Protein AF-A0A4S4FJ66-F1 (afdb_monomer)

Radius of gyration: 21.65 Å; Cα contacts (8 Å, |Δi|>4): 245; chains: 1; bounding box: 70×36×69 Å

pLDDT: mean 85.3, std 12.77, range [49.72, 98.56]

Mean predicted aligned error: 7.05 Å

Organism: NCBI:txid2565933

Structure (mmCIF, N/CA/C/O backbone):
data_AF-A0A4S4FJ66-F1
#
_entry.id   AF-A0A4S4FJ66-F1
#
loop_
_atom_site.group_PDB
_atom_site.id
_atom_site.type_symbol
_atom_site.label_atom_id
_atom_site.label_alt_id
_atom_site.label_comp_id
_atom_site.label_asym_id
_atom_site.label_entity_id
_atom_site.label_seq_id
_atom_site.pdbx_PDB_ins_code
_atom_site.Cartn_x
_atom_site.Cartn_y
_atom_site.Cartn_z
_atom_site.occupancy
_atom_site.B_iso_or_equiv
_atom_site.auth_seq_id
_atom_site.auth_comp_id
_atom_site.auth_asym_id
_atom_site.auth_atom_id
_atom_site.pdbx_PDB_model_num
ATOM 1 N N . MET A 1 1 ? -46.189 -10.814 46.458 1.00 55.84 1 MET A N 1
ATOM 2 C CA . MET A 1 1 ? -45.332 -11.473 45.453 1.00 55.84 1 MET A CA 1
ATOM 3 C C . MET A 1 1 ? -45.672 -10.813 44.131 1.00 55.84 1 MET A C 1
ATOM 5 O O . MET A 1 1 ? -46.645 -11.206 43.504 1.00 55.84 1 MET A O 1
ATOM 9 N N . GLU A 1 2 ? -44.998 -9.709 43.810 1.00 49.72 2 GLU A N 1
ATOM 10 C CA . GLU A 1 2 ? -45.197 -9.035 42.523 1.00 49.72 2 GLU A CA 1
ATOM 11 C C . GLU A 1 2 ? -44.289 -9.684 41.473 1.00 49.72 2 GLU A C 1
ATOM 13 O O . GLU A 1 2 ? -43.126 -9.958 41.779 1.00 49.72 2 GLU A O 1
ATOM 18 N N . PRO A 1 3 ? -44.815 -9.990 40.276 1.00 65.88 3 PRO A N 1
ATOM 19 C CA . PRO A 1 3 ? -44.054 -10.635 39.223 1.00 65.88 3 PRO A CA 1
ATOM 20 C C . PRO A 1 3 ? -43.011 -9.665 38.667 1.00 65.88 3 PRO A C 1
ATOM 22 O O . PRO A 1 3 ? -43.312 -8.517 38.346 1.00 65.88 3 PRO A O 1
ATOM 25 N N . GLU A 1 4 ? -41.782 -10.162 38.561 1.00 58.94 4 GLU A N 1
ATOM 26 C CA . GLU A 1 4 ? -40.637 -9.484 37.971 1.00 58.94 4 GLU A CA 1
ATOM 27 C C . GLU A 1 4 ? -40.985 -8.885 36.604 1.00 58.94 4 GLU A C 1
ATOM 29 O O . GLU A 1 4 ? -41.194 -9.585 35.610 1.00 58.94 4 GLU A O 1
ATOM 34 N N . THR A 1 5 ? -40.989 -7.558 36.540 1.00 64.62 5 THR A N 1
ATOM 35 C CA . THR A 1 5 ? -40.872 -6.786 35.308 1.00 64.62 5 THR A CA 1
ATOM 36 C C . THR A 1 5 ? -39.494 -7.082 34.715 1.00 64.62 5 THR A C 1
ATOM 38 O O . THR A 1 5 ? -38.510 -6.396 34.992 1.00 64.62 5 THR A O 1
ATOM 41 N N . ILE A 1 6 ? -39.399 -8.150 33.918 1.00 64.38 6 ILE A N 1
ATOM 42 C CA . ILE A 1 6 ? -38.227 -8.448 33.094 1.00 64.38 6 ILE A CA 1
ATOM 43 C C . ILE A 1 6 ? -38.071 -7.273 32.130 1.00 64.38 6 ILE A C 1
ATOM 45 O O . ILE A 1 6 ? -38.765 -7.162 31.120 1.00 64.38 6 ILE A O 1
ATOM 49 N N . LEU A 1 7 ? -37.181 -6.356 32.504 1.00 60.19 7 LEU A N 1
ATOM 50 C CA . LEU A 1 7 ? -36.734 -5.221 31.715 1.00 60.19 7 LEU A CA 1
ATOM 51 C C . LEU A 1 7 ? -36.347 -5.715 30.317 1.00 60.19 7 LEU A C 1
ATOM 53 O O . LEU A 1 7 ? -35.267 -6.278 30.121 1.00 60.19 7 LEU A O 1
ATOM 57 N N . GLN A 1 8 ? -37.225 -5.480 29.341 1.00 62.69 8 GLN A N 1
ATOM 58 C CA . GLN A 1 8 ? -36.896 -5.547 27.923 1.00 62.69 8 GLN A CA 1
ATOM 59 C C . GLN A 1 8 ? -35.792 -4.517 27.661 1.00 62.69 8 GLN A C 1
ATOM 61 O O . GLN A 1 8 ? -36.058 -3.346 27.395 1.00 62.69 8 GLN A O 1
ATOM 66 N N . ARG A 1 9 ? -34.525 -4.929 27.785 1.00 61.78 9 ARG A N 1
ATOM 67 C CA . ARG A 1 9 ? -33.404 -4.126 27.295 1.00 61.78 9 ARG A CA 1
ATOM 68 C C . ARG A 1 9 ? -33.594 -3.966 25.784 1.00 61.78 9 ARG A C 1
ATOM 70 O O . ARG A 1 9 ? -33.646 -4.984 25.093 1.00 61.78 9 ARG A O 1
ATOM 77 N N . PRO A 1 10 ? -33.686 -2.735 25.256 1.00 59.00 10 PRO A N 1
ATOM 78 C CA . PRO A 1 10 ? -33.841 -2.528 23.825 1.00 59.00 10 PRO A CA 1
ATOM 79 C C . PRO A 1 10 ? -32.616 -3.102 23.107 1.00 59.00 10 PRO A C 1
ATOM 81 O O . PRO A 1 10 ? -31.485 -2.694 23.367 1.00 59.00 10 PRO A O 1
ATOM 84 N N . ALA A 1 11 ? -32.838 -4.083 22.232 1.00 63.34 11 ALA A N 1
ATOM 85 C CA . ALA A 1 11 ? -31.794 -4.747 21.446 1.00 63.34 11 ALA A CA 1
ATOM 86 C C . ALA A 1 11 ? -31.351 -3.932 20.210 1.00 63.34 11 ALA A C 1
ATOM 88 O O . ALA A 1 11 ? -30.389 -4.301 19.536 1.00 63.34 11 ALA A O 1
ATOM 89 N N . GLU A 1 12 ? -32.026 -2.819 19.910 1.00 63.09 12 GLU A N 1
ATOM 90 C CA . GLU A 1 12 ? -31.772 -1.979 18.731 1.00 63.09 12 GLU A CA 1
ATOM 91 C C . GLU A 1 12 ? -30.384 -1.308 18.661 1.00 63.09 12 GLU A C 1
ATOM 93 O O . GLU A 1 12 ? -29.760 -1.397 17.602 1.00 63.09 12 GLU A O 1
ATOM 98 N N . PRO A 1 13 ? -29.800 -0.736 19.738 1.00 69.19 13 PRO A N 1
ATOM 99 C CA . PRO A 1 13 ? -28.559 0.035 19.611 1.00 69.19 13 PRO A CA 1
ATOM 100 C C . PRO A 1 13 ? -27.333 -0.807 19.217 1.00 69.19 13 PRO A C 1
ATOM 102 O O . PRO A 1 13 ? -26.328 -0.269 18.753 1.00 69.19 13 PRO A O 1
ATOM 105 N N . ILE A 1 14 ? -27.395 -2.134 19.375 1.00 67.50 14 ILE A N 1
ATOM 106 C CA . ILE A 1 14 ? -26.292 -3.043 19.032 1.00 67.50 14 ILE A CA 1
ATOM 107 C C . ILE A 1 14 ? -26.228 -3.298 17.517 1.00 67.50 14 ILE A C 1
ATOM 109 O O . ILE A 1 14 ? -25.134 -3.395 16.957 1.00 67.50 14 ILE A O 1
ATOM 113 N N . ARG A 1 15 ? -27.378 -3.379 16.834 1.00 69.88 15 ARG A N 1
ATOM 114 C CA . ARG A 1 15 ? -27.439 -3.682 15.392 1.00 69.88 15 ARG A CA 1
ATOM 115 C C . ARG A 1 15 ? -26.929 -2.520 14.541 1.00 69.88 15 ARG A C 1
ATOM 117 O O . ARG A 1 15 ? -26.150 -2.746 13.615 1.00 69.88 15 ARG A O 1
ATOM 124 N N . ASP A 1 16 ? -27.269 -1.292 14.916 1.00 70.88 16 ASP A N 1
ATOM 125 C CA . ASP A 1 16 ? -26.834 -0.095 14.190 1.00 70.88 16 ASP A CA 1
ATOM 126 C C . ASP A 1 16 ? -25.325 0.139 14.326 1.00 70.88 16 ASP A C 1
ATOM 128 O O . ASP A 1 16 ? -24.635 0.448 13.350 1.00 70.88 16 ASP A O 1
ATOM 132 N N . ALA A 1 17 ? -24.775 -0.108 15.519 1.00 67.75 17 ALA A N 1
ATOM 133 C CA . ALA A 1 17 ? -23.339 -0.017 15.771 1.00 67.75 17 ALA A CA 1
ATOM 134 C C . ALA A 1 17 ? -22.528 -1.048 14.959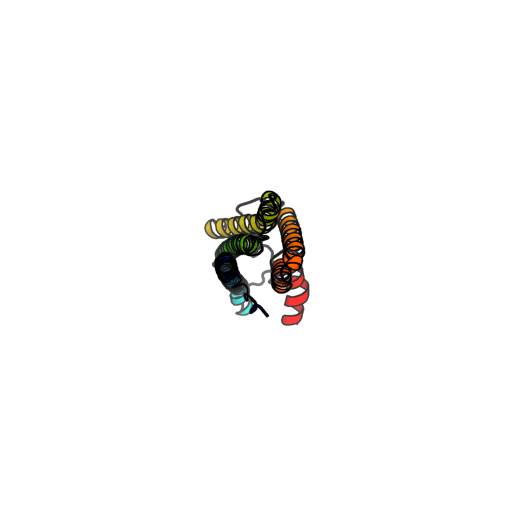 1.00 67.75 17 ALA A C 1
ATOM 136 O O . ALA A 1 17 ? -21.432 -0.740 14.482 1.00 67.75 17 ALA A O 1
ATOM 137 N N . LEU A 1 18 ? -23.068 -2.257 14.768 1.00 72.69 18 LEU A N 1
ATOM 138 C CA . LEU A 1 18 ? -22.468 -3.294 13.921 1.00 72.69 18 LEU A CA 1
ATOM 139 C C . LEU A 1 18 ? -22.506 -2.908 12.436 1.00 72.69 18 LEU A C 1
ATOM 141 O O . LEU A 1 18 ? -21.485 -3.009 11.751 1.00 72.69 18 LEU A O 1
ATOM 145 N N . GLY A 1 19 ? -23.643 -2.408 11.946 1.00 74.56 19 GLY A N 1
ATOM 146 C CA . GLY A 1 19 ? -23.803 -1.991 10.549 1.00 74.56 19 GLY A CA 1
ATOM 147 C C . GLY A 1 19 ? -22.854 -0.859 10.139 1.00 74.56 19 GLY A C 1
ATOM 148 O O . GLY A 1 19 ? -22.278 -0.897 9.048 1.00 74.56 19 GLY A O 1
ATOM 149 N N . LEU A 1 20 ? -22.626 0.109 11.033 1.00 80.25 20 LEU A N 1
ATOM 150 C CA . LEU A 1 20 ? -21.727 1.246 10.798 1.00 80.25 20 LEU A CA 1
ATOM 151 C C . LEU A 1 20 ? -20.255 0.837 10.639 1.00 80.25 20 LEU A C 1
ATOM 153 O O . LEU A 1 20 ? -19.523 1.482 9.892 1.00 80.25 20 LEU A O 1
ATOM 157 N N . ARG A 1 21 ? -19.817 -0.239 11.304 1.00 83.94 21 ARG A N 1
ATOM 158 C CA . ARG A 1 21 ? -18.434 -0.744 11.216 1.00 83.94 21 ARG A CA 1
ATOM 159 C C . ARG A 1 21 ? -18.230 -1.752 10.095 1.00 83.94 21 ARG A C 1
ATOM 161 O O . ARG A 1 21 ? -17.141 -1.823 9.533 1.00 83.94 21 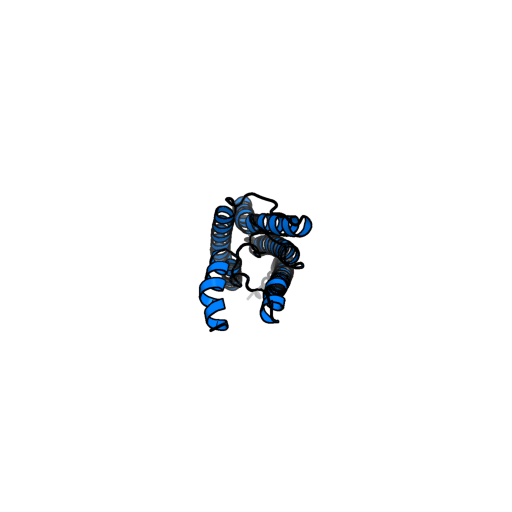ARG A O 1
ATOM 168 N N . LEU A 1 22 ? -19.268 -2.510 9.750 1.00 89.12 22 LEU A N 1
ATOM 169 C CA . LEU A 1 22 ? -19.174 -3.561 8.742 1.00 89.12 22 LEU A CA 1
ATOM 170 C C . LEU A 1 22 ? -18.874 -3.001 7.346 1.00 89.12 22 LEU A C 1
ATOM 172 O O . LEU A 1 22 ? -18.041 -3.544 6.632 1.00 89.12 22 LEU A O 1
ATOM 176 N N . ARG A 1 23 ? -19.506 -1.888 6.963 1.00 92.31 23 ARG A N 1
ATOM 177 C CA . ARG A 1 23 ? -19.295 -1.266 5.644 1.00 92.31 23 ARG A CA 1
ATOM 178 C C . ARG A 1 23 ? -17.839 -0.839 5.395 1.00 92.31 23 ARG A C 1
ATOM 180 O O . ARG A 1 23 ? -17.275 -1.298 4.404 1.00 92.31 23 ARG A O 1
ATOM 187 N N . PRO A 1 24 ? -17.200 -0.018 6.254 1.00 92.25 24 PRO A N 1
ATOM 188 C CA . PRO A 1 24 ? -15.801 0.358 6.056 1.00 92.25 24 PRO A CA 1
ATOM 189 C C . PRO A 1 24 ? -14.852 -0.838 6.191 1.00 92.25 24 PRO A C 1
ATOM 191 O O . PRO A 1 24 ? -13.839 -0.871 5.504 1.00 92.25 24 PRO A O 1
ATOM 194 N N . ALA A 1 25 ? -15.191 -1.842 7.009 1.00 92.25 25 ALA A N 1
ATOM 195 C CA . ALA A 1 25 ? -14.432 -3.088 7.100 1.00 92.25 25 ALA A CA 1
ATOM 196 C C . ALA A 1 25 ? -14.439 -3.884 5.785 1.00 92.25 25 ALA A C 1
ATOM 198 O O . ALA A 1 25 ? -13.383 -4.299 5.316 1.00 92.25 25 ALA A O 1
ATOM 199 N N . LEU A 1 26 ? -15.612 -4.077 5.175 1.00 95.12 26 LEU A N 1
ATOM 200 C CA . LEU A 1 26 ? -15.740 -4.770 3.890 1.00 95.12 26 LEU A CA 1
ATOM 201 C C . LEU A 1 26 ? -15.068 -3.987 2.762 1.00 95.12 26 LEU A C 1
ATOM 203 O O . LEU A 1 26 ? -14.383 -4.580 1.932 1.00 95.12 26 LEU A O 1
ATOM 207 N N . LEU A 1 27 ? -15.216 -2.658 2.761 1.00 96.38 27 LEU A N 1
ATOM 208 C CA . LEU A 1 27 ? -14.516 -1.791 1.818 1.00 96.38 27 LEU A CA 1
ATOM 209 C C . LEU A 1 27 ? -12.996 -1.922 1.976 1.00 96.38 27 LEU A C 1
ATOM 211 O O . LEU A 1 27 ? -12.303 -2.125 0.986 1.00 96.38 27 LEU A O 1
ATOM 215 N N . ALA A 1 28 ? -12.485 -1.869 3.210 1.00 95.31 28 ALA A N 1
ATOM 216 C CA . ALA A 1 28 ? -11.068 -2.064 3.489 1.00 95.31 28 ALA A CA 1
ATOM 217 C C . ALA A 1 28 ? -10.587 -3.427 2.984 1.00 95.31 28 ALA A C 1
ATOM 219 O O . ALA A 1 28 ? -9.603 -3.486 2.259 1.00 95.31 28 ALA A O 1
ATOM 220 N N . ALA A 1 29 ? -11.306 -4.507 3.297 1.00 95.50 29 ALA A N 1
ATOM 221 C CA . ALA A 1 29 ? -10.962 -5.847 2.834 1.00 95.50 29 ALA A CA 1
ATOM 222 C C . ALA A 1 29 ? -10.906 -5.931 1.300 1.00 95.50 29 ALA A C 1
ATOM 224 O O . ALA A 1 29 ? -9.919 -6.417 0.755 1.00 95.50 29 ALA A O 1
ATOM 225 N N . GLY A 1 30 ? -11.915 -5.404 0.599 1.00 97.69 30 GLY A N 1
ATOM 226 C CA . GLY A 1 30 ? -11.944 -5.386 -0.865 1.00 97.69 30 GLY A CA 1
ATOM 227 C C . GLY A 1 30 ? -10.791 -4.587 -1.476 1.00 97.69 30 GLY A C 1
ATOM 228 O O . GLY A 1 30 ? -10.139 -5.063 -2.403 1.00 97.69 30 GLY A O 1
ATOM 229 N N . LEU A 1 31 ? -10.492 -3.407 -0.925 1.00 98.06 31 LEU A N 1
ATOM 230 C CA . LEU A 1 31 ? -9.377 -2.562 -1.365 1.00 98.06 31 LEU A CA 1
ATOM 231 C C . LEU A 1 31 ? -8.017 -3.227 -1.122 1.00 98.06 31 LEU A C 1
ATOM 233 O O . LEU A 1 31 ? -7.158 -3.197 -2.001 1.00 98.06 31 LEU A O 1
ATOM 237 N N . LEU A 1 32 ? -7.827 -3.857 0.040 1.00 96.94 32 LEU A N 1
ATOM 238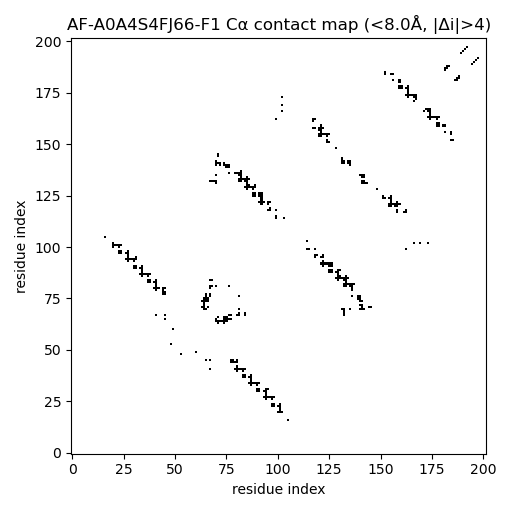 C CA . LEU A 1 32 ? -6.591 -4.558 0.388 1.00 96.94 32 LEU A CA 1
ATOM 239 C C . LEU A 1 32 ? -6.376 -5.795 -0.491 1.00 96.94 32 LEU A C 1
ATOM 241 O O . LEU A 1 32 ? -5.276 -5.984 -0.999 1.00 96.94 32 LEU A O 1
ATOM 245 N N . ILE A 1 33 ? -7.423 -6.588 -0.742 1.00 97.19 33 ILE A N 1
ATOM 246 C CA . ILE A 1 33 ? -7.358 -7.730 -1.667 1.00 97.19 33 ILE A CA 1
ATOM 247 C C . ILE A 1 33 ? -7.038 -7.250 -3.085 1.00 97.19 33 ILE A C 1
ATOM 249 O O . ILE A 1 33 ? -6.134 -7.787 -3.722 1.00 97.19 33 ILE A O 1
ATOM 253 N N . GLY A 1 34 ? -7.738 -6.219 -3.570 1.00 98.12 34 GLY A N 1
ATOM 254 C CA . GLY A 1 34 ? -7.480 -5.632 -4.886 1.00 98.12 34 GLY A CA 1
ATOM 255 C C . GLY A 1 34 ? -6.041 -5.130 -5.016 1.00 98.12 34 GLY A C 1
ATOM 256 O O . GLY A 1 34 ? -5.370 -5.431 -5.999 1.00 98.12 34 GLY A O 1
ATOM 257 N N . SER A 1 35 ? -5.535 -4.451 -3.984 1.00 98.00 35 SER A N 1
ATOM 258 C CA . SER A 1 35 ? -4.129 -4.062 -3.881 1.00 98.00 35 SER A CA 1
ATOM 259 C C . SER A 1 35 ? -3.195 -5.268 -3.992 1.00 98.00 35 SER A C 1
ATOM 261 O O . SER A 1 35 ? -2.291 -5.257 -4.822 1.00 98.00 35 SER A O 1
ATOM 263 N N . SER A 1 36 ? -3.405 -6.317 -3.190 1.00 96.19 36 SER A N 1
ATOM 264 C CA . SER A 1 36 ? -2.557 -7.515 -3.204 1.00 96.19 36 SER A CA 1
ATOM 265 C C . SER A 1 36 ? -2.517 -8.183 -4.578 1.00 96.19 36 SER A C 1
ATOM 267 O O . SER 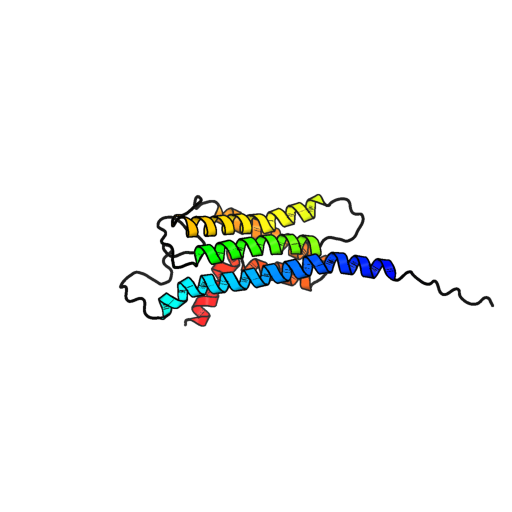A 1 36 ? -1.439 -8.542 -5.042 1.00 96.19 36 SER A O 1
ATOM 269 N N . VAL A 1 37 ? -3.661 -8.300 -5.258 1.00 97.88 37 VAL A N 1
ATOM 270 C CA . VAL A 1 37 ? -3.725 -8.853 -6.619 1.00 97.88 37 VAL A CA 1
ATOM 271 C C . VAL A 1 37 ? -2.888 -8.016 -7.588 1.00 97.88 37 VAL A C 1
ATOM 273 O O . VAL A 1 37 ? -2.069 -8.571 -8.314 1.00 97.88 37 VAL A O 1
ATOM 276 N N . LEU A 1 38 ? -3.034 -6.688 -7.576 1.00 98.12 38 LEU A N 1
ATOM 277 C CA . LEU A 1 38 ? -2.270 -5.808 -8.467 1.00 98.12 38 LEU A CA 1
ATOM 278 C C . LEU A 1 38 ? -0.762 -5.849 -8.192 1.00 98.12 38 LEU A C 1
ATOM 280 O O . LEU A 1 38 ? 0.023 -5.826 -9.134 1.00 98.12 38 LEU A O 1
ATOM 284 N N . GLN A 1 39 ? -0.351 -5.955 -6.927 1.00 96.00 39 GLN A N 1
ATOM 285 C CA . GLN A 1 39 ? 1.064 -6.083 -6.562 1.00 96.00 39 GLN A CA 1
ATOM 286 C C . GLN A 1 39 ? 1.658 -7.423 -7.019 1.00 96.00 39 GLN A C 1
ATOM 288 O O . GLN A 1 39 ? 2.787 -7.458 -7.506 1.00 96.00 39 GLN A O 1
ATOM 293 N N . ILE A 1 40 ? 0.891 -8.517 -6.938 1.00 94.19 40 ILE A N 1
ATOM 294 C CA . ILE A 1 40 ? 1.295 -9.815 -7.497 1.00 94.19 40 ILE A CA 1
ATOM 295 C C . ILE A 1 40 ? 1.443 -9.714 -9.018 1.00 94.19 40 ILE A C 1
ATOM 297 O O . ILE A 1 40 ? 2.448 -10.168 -9.556 1.00 94.19 40 ILE A O 1
ATOM 301 N N . LEU A 1 41 ? 0.488 -9.089 -9.714 1.00 96.38 41 LEU A N 1
ATOM 302 C CA . LEU A 1 41 ? 0.570 -8.896 -11.164 1.00 96.38 41 LEU A CA 1
ATOM 303 C C . LEU A 1 41 ? 1.775 -8.029 -11.560 1.00 96.38 41 LEU A C 1
ATOM 305 O O . LEU A 1 41 ? 2.491 -8.390 -12.487 1.00 96.38 41 LEU A O 1
ATOM 309 N N . ALA A 1 42 ? 2.056 -6.948 -10.826 1.00 94.69 42 ALA A N 1
ATOM 310 C CA . ALA A 1 42 ? 3.252 -6.128 -11.035 1.00 94.69 42 ALA A CA 1
ATOM 311 C C . ALA A 1 42 ? 4.549 -6.943 -10.876 1.00 94.69 42 ALA A C 1
ATOM 313 O O . ALA A 1 42 ? 5.476 -6.815 -11.674 1.00 94.69 42 ALA A O 1
ATOM 314 N N . SER A 1 43 ? 4.591 -7.829 -9.877 1.00 91.56 43 SER A N 1
ATOM 315 C CA . SER A 1 43 ? 5.708 -8.749 -9.657 1.00 91.56 43 SER A CA 1
ATOM 316 C C . SER A 1 43 ? 5.861 -9.754 -10.802 1.00 91.56 43 SER A C 1
ATOM 318 O O . SER A 1 43 ? 6.968 -9.965 -11.295 1.00 91.56 43 SER A O 1
ATOM 320 N N . LEU A 1 44 ? 4.755 -10.325 -11.290 1.00 91.31 44 LEU A N 1
ATOM 321 C CA . LEU A 1 44 ? 4.758 -11.244 -12.431 1.00 91.31 44 LEU A CA 1
ATOM 322 C C . LEU A 1 44 ? 5.196 -10.564 -13.735 1.00 91.31 44 LEU A C 1
ATOM 324 O O . LEU A 1 44 ? 5.901 -11.188 -14.521 1.00 91.31 44 LEU A O 1
ATOM 328 N N . GLU A 1 45 ? 4.844 -9.297 -13.956 1.00 91.25 45 GLU A N 1
ATOM 329 C CA . GLU A 1 45 ? 5.315 -8.518 -15.112 1.00 91.25 45 GLU A CA 1
ATOM 330 C C . GLU A 1 45 ? 6.839 -8.336 -15.102 1.00 91.25 45 GLU A C 1
ATOM 332 O O . GLU A 1 45 ? 7.465 -8.385 -16.159 1.00 91.25 45 GLU A O 1
ATOM 337 N N . ARG A 1 46 ? 7.458 -8.178 -13.922 1.00 86.94 46 ARG A N 1
ATOM 338 C CA . ARG A 1 46 ? 8.924 -8.131 -13.801 1.00 86.94 46 ARG A CA 1
ATOM 339 C C . ARG A 1 46 ? 9.550 -9.513 -13.982 1.00 86.94 46 ARG A C 1
ATOM 341 O O . ARG A 1 46 ? 10.498 -9.672 -14.749 1.00 86.94 46 ARG A O 1
ATOM 348 N N . TRP A 1 47 ? 9.062 -10.505 -13.244 1.00 83.75 47 TRP A N 1
ATOM 349 C CA . TRP A 1 47 ? 9.767 -11.778 -13.084 1.00 83.75 47 TRP A CA 1
ATOM 350 C C . TRP A 1 47 ? 9.380 -12.846 -14.106 1.00 83.75 47 TRP A C 1
ATOM 352 O O . TRP A 1 47 ? 10.196 -13.707 -14.425 1.00 83.75 47 TRP A O 1
ATOM 362 N N . GLY A 1 48 ? 8.172 -12.787 -14.664 1.00 83.88 48 GLY A N 1
ATOM 363 C CA . GLY A 1 48 ? 7.696 -13.728 -15.678 1.00 83.88 48 GLY A CA 1
ATOM 364 C C . GLY A 1 48 ? 8.561 -13.721 -16.944 1.00 83.88 48 GLY A C 1
ATOM 365 O O . GLY A 1 48 ? 9.050 -14.782 -17.339 1.00 83.88 48 GLY A O 1
ATOM 366 N N . PRO A 1 49 ? 8.817 -12.556 -17.570 1.00 79.94 49 PRO A N 1
ATOM 367 C CA . PRO A 1 49 ? 9.727 -12.462 -18.711 1.00 79.94 49 PRO A CA 1
ATOM 368 C C . PRO A 1 49 ? 11.165 -12.871 -18.367 1.00 79.94 49 PRO A C 1
ATOM 370 O O . PRO A 1 49 ? 11.813 -13.539 -19.170 1.00 79.94 49 PRO A O 1
ATOM 373 N N . ALA A 1 50 ? 11.645 -12.532 -17.164 1.00 72.81 50 ALA A N 1
ATOM 374 C CA . ALA A 1 50 ? 12.982 -12.909 -16.704 1.00 72.81 50 ALA A CA 1
ATOM 375 C C . ALA A 1 50 ? 13.164 -14.432 -16.610 1.00 72.81 50 ALA A C 1
ATOM 377 O O . ALA A 1 50 ? 14.191 -14.954 -17.043 1.00 72.81 50 ALA A O 1
ATOM 378 N N . ALA A 1 51 ? 12.152 -15.154 -16.122 1.00 71.31 51 ALA A N 1
ATOM 379 C CA . ALA A 1 51 ? 12.182 -16.612 -16.012 1.00 71.31 51 ALA A CA 1
ATOM 380 C C . ALA A 1 51 ? 12.159 -17.332 -17.375 1.00 71.31 51 ALA A C 1
ATOM 382 O O . ALA A 1 51 ? 12.741 -18.405 -17.513 1.00 71.31 51 ALA A O 1
ATOM 383 N N . ASN A 1 52 ? 11.526 -16.745 -18.396 1.00 67.69 52 ASN A N 1
ATOM 384 C CA . ASN A 1 52 ? 11.320 -17.374 -19.709 1.00 67.69 52 ASN A CA 1
ATOM 385 C C . ASN A 1 52 ? 12.473 -17.161 -20.709 1.00 67.69 52 ASN A C 1
ATOM 387 O O . ASN A 1 52 ? 12.291 -17.324 -21.915 1.00 67.69 52 ASN A O 1
ATOM 391 N N . GLY A 1 53 ? 13.672 -16.842 -20.216 1.00 58.62 53 GLY A N 1
ATOM 392 C CA . GLY A 1 53 ? 14.882 -16.820 -21.034 1.00 58.62 53 GLY A CA 1
ATOM 393 C C . GLY A 1 53 ? 15.204 -15.452 -21.614 1.00 58.62 53 GLY A C 1
ATOM 394 O O . GLY A 1 53 ? 15.448 -15.335 -22.812 1.00 58.62 53 GLY A O 1
ATOM 395 N N . TRP A 1 54 ? 15.258 -14.418 -20.771 1.00 58.53 54 TRP A N 1
ATOM 396 C CA . TRP A 1 54 ? 15.869 -13.144 -21.149 1.00 58.53 54 TRP A CA 1
ATOM 397 C C . TRP A 1 54 ? 17.316 -13.407 -21.613 1.00 58.53 54 TRP A C 1
ATOM 399 O O . TRP A 1 54 ? 18.211 -13.662 -20.815 1.00 58.53 54 TRP A O 1
ATOM 409 N N . THR A 1 55 ? 17.548 -13.409 -22.928 1.00 58.91 55 THR A N 1
ATOM 410 C CA . THR A 1 55 ? 18.808 -13.849 -23.560 1.00 58.91 55 THR A CA 1
ATOM 411 C C . THR A 1 55 ? 19.913 -12.792 -23.537 1.00 58.91 55 THR A C 1
ATOM 413 O O . THR A 1 55 ? 20.799 -12.803 -24.393 1.00 58.91 55 THR A O 1
ATOM 416 N N . ARG A 1 56 ? 19.862 -11.822 -22.624 1.00 50.12 56 ARG A N 1
ATOM 417 C CA . ARG A 1 56 ? 20.870 -10.764 -22.570 1.00 50.12 56 ARG A CA 1
ATOM 418 C C . ARG A 1 56 ? 21.947 -11.149 -21.577 1.00 50.12 56 ARG A C 1
ATOM 420 O O . ARG A 1 56 ? 21.673 -11.458 -20.428 1.00 50.12 56 ARG A O 1
ATOM 427 N N . SER A 1 57 ? 23.184 -11.051 -22.030 1.00 52.62 57 SER A N 1
ATOM 428 C CA . SER A 1 57 ? 24.418 -10.975 -21.249 1.00 52.62 57 SER A CA 1
ATOM 429 C C . SER A 1 57 ? 24.457 -9.803 -20.241 1.00 52.62 57 SER A C 1
ATOM 431 O O . SER A 1 57 ? 25.540 -9.365 -19.866 1.00 52.62 57 SER A O 1
ATOM 433 N N . ASP A 1 58 ? 23.301 -9.283 -19.819 1.00 52.56 58 ASP A N 1
ATOM 434 C CA . ASP A 1 58 ? 23.140 -8.100 -18.986 1.00 52.56 58 ASP A CA 1
ATOM 435 C C . ASP A 1 58 ? 22.758 -8.512 -17.557 1.00 52.56 58 ASP A C 1
ATOM 437 O O . ASP A 1 58 ? 21.691 -9.062 -17.296 1.00 52.56 58 ASP A O 1
ATOM 441 N N . PHE A 1 59 ? 23.726 -8.280 -16.673 1.00 51.06 59 PHE A N 1
ATOM 442 C CA . PHE A 1 59 ? 23.670 -7.973 -15.243 1.00 51.06 59 PHE A CA 1
ATOM 443 C C . PHE A 1 59 ? 22.368 -8.313 -14.498 1.00 51.06 59 PHE A C 1
ATOM 445 O O . PHE A 1 59 ? 21.372 -7.618 -14.630 1.00 51.06 59 PHE A O 1
ATOM 452 N N . LEU A 1 60 ? 22.461 -9.369 -13.675 1.00 59.25 60 LEU A N 1
ATOM 453 C CA . LEU A 1 60 ? 21.675 -9.702 -12.478 1.00 59.25 60 LEU A CA 1
ATOM 454 C C . LEU A 1 60 ? 20.217 -9.207 -12.476 1.00 59.25 60 LEU A C 1
ATOM 456 O O . LEU A 1 60 ? 19.947 -8.025 -12.340 1.00 59.25 60 LEU A O 1
ATOM 460 N N . ILE A 1 61 ? 19.284 -10.159 -12.469 1.00 56.09 61 ILE A N 1
ATOM 461 C CA . ILE A 1 61 ? 17.848 -10.083 -12.108 1.00 56.09 61 ILE A CA 1
ATOM 462 C C . ILE A 1 61 ? 17.470 -8.970 -11.089 1.00 56.09 61 ILE A C 1
ATOM 464 O O . ILE A 1 61 ? 16.363 -8.425 -11.130 1.00 56.09 61 ILE A O 1
ATOM 468 N N . GLU A 1 62 ? 18.395 -8.591 -10.208 1.00 67.12 62 GLU A N 1
ATOM 469 C CA . GLU A 1 62 ? 18.283 -7.543 -9.190 1.00 67.12 62 GLU A CA 1
ATOM 470 C C . GLU A 1 62 ? 18.719 -6.125 -9.623 1.00 67.12 62 GLU A C 1
ATOM 472 O O . GLU A 1 62 ? 18.804 -5.241 -8.774 1.00 67.12 62 GLU A O 1
ATOM 477 N N . ASP A 1 63 ? 18.978 -5.853 -10.908 1.00 81.75 63 ASP A N 1
ATOM 478 C CA . ASP A 1 63 ? 19.357 -4.503 -11.344 1.00 81.75 63 ASP A CA 1
ATOM 479 C C . ASP A 1 63 ? 18.246 -3.492 -10.998 1.00 81.75 63 ASP A C 1
ATOM 481 O O . ASP A 1 63 ? 17.073 -3.636 -11.374 1.00 81.75 63 ASP A O 1
ATOM 485 N N . HIS A 1 64 ? 18.639 -2.453 -10.258 1.00 85.31 64 HIS A N 1
ATOM 486 C CA . HIS A 1 64 ? 17.793 -1.333 -9.858 1.00 85.31 64 HIS A CA 1
ATOM 487 C C . HIS A 1 64 ? 17.181 -0.588 -11.051 1.00 85.31 64 HIS A C 1
ATOM 489 O O . HIS A 1 64 ? 16.102 -0.013 -10.917 1.00 85.31 64 HIS A O 1
ATOM 495 N N . ARG A 1 65 ? 17.807 -0.651 -12.237 1.00 88.62 65 ARG A N 1
ATOM 496 C CA . ARG A 1 65 ? 17.279 -0.042 -13.470 1.00 88.62 65 ARG A CA 1
ATOM 497 C C . ARG A 1 65 ? 15.870 -0.512 -13.798 1.00 88.62 65 ARG A C 1
ATOM 499 O O . ARG A 1 65 ? 15.108 0.224 -14.405 1.00 88.62 65 ARG A O 1
ATOM 506 N N . PHE A 1 66 ? 15.524 -1.718 -13.371 1.00 88.00 66 PHE A N 1
ATOM 507 C CA . PHE A 1 66 ? 14.253 -2.372 -13.642 1.00 88.00 66 PHE A CA 1
ATOM 508 C C . PHE A 1 66 ? 13.287 -2.335 -12.446 1.00 88.00 66 PHE A C 1
ATOM 510 O O . PHE A 1 66 ? 12.266 -3.030 -12.436 1.00 88.00 66 PHE A O 1
ATOM 517 N N . ASP A 1 67 ? 13.609 -1.573 -11.395 1.00 88.12 67 ASP A N 1
ATOM 518 C CA . ASP A 1 67 ? 12.804 -1.487 -10.178 1.00 88.12 67 ASP A CA 1
ATOM 519 C C . ASP A 1 67 ? 11.475 -0.762 -10.399 1.00 88.12 67 ASP A C 1
ATOM 521 O O . ASP A 1 67 ? 11.413 0.450 -10.578 1.00 88.12 67 ASP A O 1
ATOM 525 N N . TYR A 1 68 ? 10.382 -1.525 -10.389 1.00 90.25 68 TYR A N 1
ATOM 526 C CA . TYR A 1 68 ? 9.032 -0.976 -10.452 1.00 90.25 68 TYR A CA 1
ATOM 527 C C . TYR A 1 68 ? 8.530 -0.519 -9.075 1.00 90.25 68 TYR A C 1
ATOM 529 O O . TYR A 1 68 ? 7.588 0.268 -9.031 1.00 90.25 68 TYR A O 1
ATOM 537 N N . PHE A 1 69 ? 9.145 -0.985 -7.977 1.00 88.31 69 PHE A N 1
ATOM 538 C CA . PHE A 1 69 ? 8.846 -0.565 -6.606 1.00 88.31 69 PHE A CA 1
ATOM 539 C C . PHE A 1 69 ? 9.373 0.831 -6.319 1.00 88.31 69 PHE A C 1
ATOM 541 O O . PHE A 1 69 ? 8.672 1.652 -5.720 1.00 88.31 69 PHE A O 1
ATOM 548 N N . PHE A 1 70 ? 10.575 1.120 -6.813 1.00 87.25 70 PHE A N 1
ATOM 549 C CA . PHE A 1 70 ? 11.199 2.420 -6.662 1.00 87.25 70 PHE A CA 1
ATOM 550 C C . PHE A 1 70 ? 11.871 2.913 -7.953 1.00 87.25 70 PHE A C 1
ATOM 552 O O . PHE A 1 70 ? 13.091 2.835 -8.087 1.00 87.25 70 PHE A O 1
ATOM 559 N N . PRO A 1 71 ? 11.094 3.469 -8.905 1.00 90.25 71 PRO A N 1
ATOM 560 C CA . PRO A 1 71 ? 11.660 4.084 -10.100 1.00 90.25 71 PRO A CA 1
ATOM 561 C C . PRO A 1 71 ? 12.610 5.233 -9.731 1.00 90.25 71 PRO A C 1
ATOM 563 O O . PRO A 1 71 ? 12.151 6.258 -9.219 1.00 90.25 71 PRO A O 1
ATOM 566 N N . ALA A 1 72 ? 13.906 5.056 -10.003 1.00 90.31 72 ALA A N 1
ATOM 567 C CA . ALA A 1 72 ? 14.994 5.985 -9.683 1.00 90.31 72 ALA A CA 1
ATOM 568 C C . ALA A 1 72 ? 16.032 6.000 -10.814 1.00 90.31 72 ALA A C 1
ATOM 570 O O . ALA A 1 72 ? 16.315 4.968 -11.413 1.00 90.31 72 ALA A O 1
ATOM 571 N N . TYR A 1 73 ? 16.586 7.166 -11.152 1.00 88.94 73 TYR A N 1
ATOM 572 C CA . TYR A 1 73 ? 17.456 7.277 -12.327 1.00 88.94 73 TYR A CA 1
ATOM 573 C C . TYR A 1 73 ? 18.814 6.575 -12.106 1.00 88.94 73 TYR A C 1
ATOM 575 O O . TYR A 1 73 ? 19.449 6.833 -11.083 1.00 88.94 73 TYR A O 1
ATOM 583 N N . PRO A 1 74 ? 19.332 5.799 -13.082 1.00 90.38 74 PRO A N 1
ATOM 584 C CA . PRO A 1 74 ? 18.717 5.438 -14.365 1.00 90.38 74 PRO A CA 1
ATOM 585 C C . PRO A 1 74 ? 17.629 4.360 -14.210 1.00 90.38 74 PRO A C 1
ATOM 587 O O . PRO A 1 74 ? 17.878 3.320 -13.616 1.00 90.38 74 PRO A O 1
ATOM 590 N N . TRP A 1 75 ? 16.449 4.583 -14.803 1.00 91.88 75 TRP A N 1
ATOM 591 C CA . TRP A 1 75 ? 15.309 3.657 -14.734 1.00 91.88 75 TRP A CA 1
ATOM 592 C C . TRP A 1 75 ? 14.747 3.331 -16.118 1.00 91.88 75 TRP A C 1
ATOM 594 O O . TRP A 1 75 ? 14.622 4.220 -16.962 1.00 91.88 75 TRP A O 1
ATOM 604 N N . GLU A 1 76 ? 14.353 2.076 -16.316 1.00 90.75 76 GLU A N 1
ATOM 605 C CA . GLU A 1 76 ? 13.687 1.560 -17.504 1.00 90.75 76 GLU A CA 1
ATOM 606 C C . GLU A 1 76 ? 12.348 0.904 -17.129 1.00 90.75 76 GLU A C 1
ATOM 608 O O . GLU A 1 76 ? 12.311 -0.009 -16.297 1.00 90.75 76 GLU A O 1
ATOM 613 N N . PRO A 1 77 ? 11.231 1.324 -17.748 1.00 91.81 77 PRO A N 1
ATOM 614 C CA . PRO A 1 77 ? 9.940 0.704 -17.496 1.00 91.81 77 PRO A CA 1
ATOM 615 C C . PRO A 1 77 ? 9.905 -0.738 -18.020 1.00 91.81 77 PRO A C 1
ATOM 617 O O . PRO A 1 77 ? 10.270 -1.004 -19.165 1.00 91.81 77 PRO A O 1
ATOM 620 N N . ILE A 1 78 ? 9.379 -1.659 -17.206 1.00 90.44 78 ILE A N 1
ATOM 621 C CA . ILE A 1 78 ? 9.046 -3.027 -17.626 1.00 90.44 78 ILE A CA 1
ATOM 622 C C . ILE A 1 78 ? 7.535 -3.169 -17.720 1.00 90.44 78 ILE A C 1
ATOM 624 O O . ILE A 1 78 ? 6.837 -3.119 -16.702 1.00 90.44 78 ILE A O 1
ATOM 628 N N . GLY A 1 79 ? 7.053 -3.389 -18.945 1.00 91.81 79 GLY A N 1
ATOM 629 C CA . GLY A 1 79 ? 5.645 -3.663 -19.216 1.00 91.81 79 GLY A CA 1
ATOM 630 C C . GLY A 1 79 ? 4.731 -2.654 -18.525 1.00 91.81 79 GLY A C 1
ATOM 631 O O . GLY A 1 79 ? 4.904 -1.442 -18.675 1.00 91.81 79 GLY A O 1
ATOM 632 N N . SER A 1 80 ? 3.781 -3.173 -17.746 1.00 96.25 80 SER A N 1
ATOM 633 C CA . SER A 1 80 ? 2.857 -2.364 -16.940 1.00 96.25 80 SER A CA 1
ATOM 634 C C . SER A 1 80 ? 3.139 -2.386 -15.428 1.00 96.25 80 SER A C 1
ATOM 636 O O . SER A 1 80 ? 2.316 -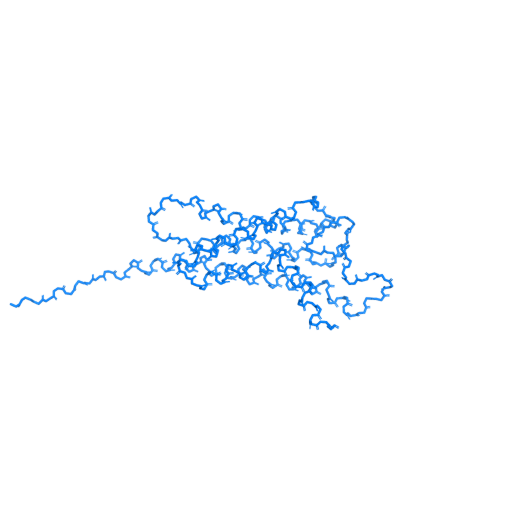1.927 -14.629 1.00 96.25 80 SER A O 1
ATOM 638 N N . ALA A 1 81 ? 4.299 -2.909 -15.007 1.00 95.38 81 ALA A N 1
ATOM 639 C CA . ALA A 1 81 ? 4.592 -3.214 -13.604 1.00 95.38 81 ALA A CA 1
ATOM 640 C C . ALA A 1 81 ? 4.470 -1.988 -12.681 1.00 95.38 81 ALA A C 1
ATOM 642 O O . ALA A 1 81 ? 3.838 -2.057 -11.626 1.00 95.38 81 ALA A O 1
ATOM 643 N N . ALA A 1 82 ? 5.012 -0.840 -13.101 1.00 95.62 82 ALA A N 1
ATOM 644 C CA . ALA A 1 82 ? 4.957 0.394 -12.317 1.00 95.62 82 ALA A CA 1
ATOM 645 C C . ALA A 1 82 ? 3.532 0.965 -12.213 1.00 95.62 82 ALA A C 1
ATOM 647 O O . ALA A 1 82 ? 3.138 1.429 -11.141 1.00 95.62 82 ALA A O 1
ATOM 648 N N . GLN A 1 83 ? 2.720 0.891 -13.280 1.00 97.88 83 GLN A N 1
ATOM 649 C CA . GLN A 1 83 ? 1.315 1.310 -13.203 1.00 97.88 83 GLN A CA 1
ATOM 650 C C . GLN A 1 83 ? 0.505 0.387 -12.286 1.00 97.88 83 GLN A C 1
ATOM 652 O O . GLN A 1 83 ? -0.258 0.879 -11.454 1.00 97.88 83 GLN A O 1
ATOM 657 N N . LEU A 1 84 ? 0.679 -0.933 -12.410 1.00 98.19 84 LEU A N 1
ATOM 658 C CA . LEU A 1 84 ? -0.021 -1.923 -11.588 1.00 98.19 84 LEU A CA 1
ATOM 659 C C . LEU A 1 84 ? 0.311 -1.749 -10.106 1.00 98.19 84 LEU A C 1
ATOM 661 O O . LEU A 1 84 ? -0.604 -1.661 -9.284 1.00 98.19 84 LEU A O 1
ATOM 665 N N . LEU A 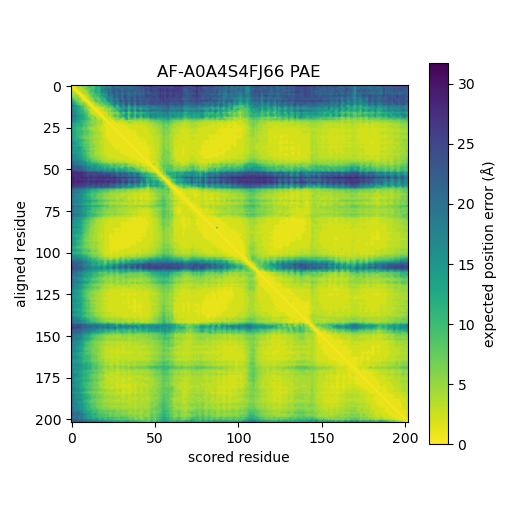1 85 ? 1.597 -1.620 -9.766 1.00 96.75 85 LEU A N 1
ATOM 666 C CA . LEU A 1 85 ? 2.010 -1.319 -8.400 1.00 96.75 85 LEU A CA 1
ATOM 667 C C . LEU A 1 85 ? 1.440 0.020 -7.938 1.00 96.75 85 LEU A C 1
ATOM 669 O O . LEU A 1 85 ? 0.909 0.101 -6.834 1.00 96.75 85 LEU A O 1
ATOM 673 N N . GLY A 1 86 ? 1.531 1.058 -8.770 1.00 96.69 86 GLY A N 1
ATOM 674 C CA . GLY A 1 86 ? 1.050 2.391 -8.437 1.00 96.69 86 GLY A CA 1
ATOM 675 C C . GLY A 1 86 ? -0.426 2.393 -8.044 1.00 96.69 86 GLY A C 1
ATOM 676 O O . GLY A 1 86 ? -0.788 2.877 -6.970 1.00 96.69 86 GLY A O 1
ATOM 677 N N . VAL A 1 87 ? -1.278 1.765 -8.859 1.00 98.56 87 VAL A N 1
ATOM 678 C CA . VAL A 1 87 ? -2.702 1.581 -8.540 1.00 98.56 87 VAL A CA 1
ATOM 679 C C . VAL A 1 87 ? -2.874 0.699 -7.301 1.00 98.56 87 VAL A C 1
ATOM 681 O O . VAL A 1 87 ? -3.663 1.043 -6.424 1.00 98.56 87 VAL A O 1
ATOM 684 N N . GLY A 1 88 ? -2.111 -0.389 -7.176 1.00 98.19 88 GLY A N 1
ATOM 685 C CA . GLY A 1 88 ? -2.130 -1.259 -6.000 1.00 98.19 88 GLY A CA 1
ATOM 686 C C . GLY A 1 88 ? -1.865 -0.501 -4.696 1.00 98.19 88 GLY A C 1
ATOM 687 O O . GLY A 1 88 ? -2.637 -0.616 -3.749 1.00 98.19 88 GLY A O 1
ATOM 688 N N . LEU A 1 89 ? -0.839 0.348 -4.656 1.00 97.06 89 LEU A N 1
ATOM 689 C CA . LEU A 1 89 ? -0.490 1.160 -3.488 1.00 97.06 89 LEU A CA 1
ATOM 690 C C . LEU A 1 89 ? -1.525 2.259 -3.187 1.00 97.06 89 LEU A C 1
ATOM 692 O O . LEU A 1 89 ? -1.779 2.559 -2.019 1.00 97.06 89 LEU A O 1
ATOM 696 N N . LEU A 1 90 ? -2.181 2.822 -4.207 1.00 98.25 90 LEU A N 1
ATOM 697 C CA . LEU A 1 90 ? -3.310 3.740 -4.006 1.00 98.25 90 LEU A CA 1
ATOM 698 C C . LEU A 1 90 ? -4.516 3.020 -3.378 1.00 98.25 90 LEU A C 1
ATOM 700 O O . LEU A 1 90 ? -5.139 3.551 -2.454 1.00 98.25 90 LEU A O 1
ATOM 704 N N . LEU A 1 91 ? -4.816 1.793 -3.822 1.00 98.50 91 LEU A N 1
ATOM 705 C CA . LEU A 1 91 ? -5.840 0.951 -3.198 1.00 98.50 91 LEU A CA 1
ATOM 706 C C . LEU A 1 91 ? -5.452 0.565 -1.765 1.00 98.50 91 LEU A C 1
ATOM 708 O O . LEU A 1 91 ? -6.303 0.624 -0.880 1.00 98.50 91 LEU A O 1
ATOM 712 N N . LEU A 1 92 ? -4.180 0.243 -1.507 1.00 97.88 92 LEU A N 1
ATOM 713 C CA . LEU A 1 92 ? -3.654 -0.018 -0.164 1.00 97.88 92 LEU A CA 1
ATOM 714 C C . LEU A 1 92 ? -3.872 1.184 0.760 1.00 97.88 92 LEU A C 1
ATOM 716 O O . LEU A 1 92 ? -4.413 1.027 1.854 1.00 97.88 92 LEU A O 1
ATOM 720 N N . ALA A 1 93 ? -3.517 2.390 0.311 1.00 97.50 93 ALA A N 1
ATOM 721 C CA . ALA A 1 93 ? -3.713 3.621 1.070 1.00 97.50 93 ALA A CA 1
ATOM 722 C C . ALA A 1 93 ? -5.198 3.853 1.406 1.00 97.50 93 ALA A C 1
ATOM 724 O O . ALA A 1 93 ? -5.549 4.110 2.562 1.00 97.50 93 ALA A O 1
ATOM 725 N N . ALA A 1 94 ? -6.089 3.695 0.422 1.00 97.62 94 ALA A N 1
ATOM 726 C CA . ALA A 1 94 ? -7.533 3.797 0.626 1.00 97.62 94 ALA A CA 1
ATOM 727 C C . ALA A 1 94 ? -8.074 2.692 1.557 1.00 97.62 94 ALA A C 1
ATOM 729 O O . ALA A 1 94 ? -8.971 2.937 2.373 1.00 97.62 94 ALA A O 1
ATOM 730 N N . GLY A 1 95 ? -7.511 1.485 1.469 1.00 96.75 95 GLY A N 1
ATOM 731 C CA . GLY A 1 95 ? -7.817 0.345 2.326 1.00 96.75 95 GLY A CA 1
ATOM 732 C C . GLY A 1 95 ? -7.440 0.609 3.780 1.00 96.75 95 GLY A C 1
ATOM 733 O O . GLY A 1 95 ? -8.273 0.418 4.663 1.00 96.75 95 GLY A O 1
ATOM 734 N N . ILE A 1 96 ? -6.241 1.143 4.033 1.00 95.69 96 ILE A N 1
ATOM 735 C CA . ILE A 1 96 ? -5.775 1.552 5.369 1.00 95.69 96 ILE A CA 1
ATOM 736 C C . ILE A 1 96 ? -6.661 2.662 5.938 1.00 95.69 96 ILE A C 1
ATOM 738 O O . ILE A 1 96 ? -7.051 2.595 7.103 1.00 95.69 96 ILE A O 1
ATOM 742 N N . ALA A 1 97 ? -7.036 3.657 5.129 1.00 95.00 97 ALA A N 1
ATOM 743 C CA . ALA A 1 97 ? -7.944 4.715 5.565 1.00 95.00 97 ALA A CA 1
ATOM 744 C C . ALA A 1 97 ? -9.331 4.163 5.947 1.00 95.00 97 ALA A C 1
ATOM 746 O O . ALA A 1 97 ? -9.876 4.503 7.000 1.00 95.00 97 ALA A O 1
ATOM 747 N N . SER A 1 98 ? -9.882 3.257 5.134 1.00 93.94 98 SER A N 1
ATOM 748 C CA . SER A 1 98 ? -11.159 2.581 5.407 1.00 93.94 98 SER A CA 1
ATOM 749 C C . SER A 1 98 ? -11.080 1.699 6.657 1.00 93.94 98 SER A C 1
ATOM 751 O O . SER A 1 98 ? -11.970 1.733 7.509 1.00 93.94 98 SER A O 1
ATOM 753 N N . PHE A 1 99 ? -9.976 0.971 6.824 1.00 92.56 99 PHE A N 1
ATOM 754 C CA . PHE A 1 99 ? -9.680 0.162 8.002 1.00 92.56 99 PHE A CA 1
ATOM 755 C C . PHE A 1 99 ? -9.621 1.019 9.268 1.00 92.56 99 PHE A C 1
ATOM 757 O O . PHE A 1 99 ? -10.272 0.705 10.266 1.00 92.56 99 PHE A O 1
ATOM 764 N N . ALA A 1 100 ? -8.912 2.148 9.215 1.00 90.88 100 ALA A N 1
ATOM 765 C CA . ALA A 1 100 ? -8.796 3.070 10.333 1.00 90.88 100 ALA A CA 1
ATOM 766 C C . ALA A 1 100 ? -10.154 3.648 10.752 1.00 90.88 100 ALA A C 1
ATOM 768 O O . ALA A 1 100 ? -10.363 3.888 11.939 1.00 90.88 100 ALA A O 1
ATOM 769 N N . ILE A 1 101 ? -11.091 3.841 9.812 1.00 89.81 101 ILE A N 1
ATOM 770 C CA . ILE A 1 101 ? -12.485 4.209 10.106 1.00 89.81 101 ILE A CA 1
ATOM 771 C C . ILE A 1 101 ? -13.211 3.062 10.825 1.00 89.81 101 ILE A C 1
ATOM 773 O O . ILE A 1 101 ? -13.913 3.313 11.807 1.00 89.81 101 ILE A O 1
ATOM 777 N N . ALA A 1 102 ? -13.030 1.818 10.376 1.00 88.38 102 ALA A N 1
ATOM 778 C CA . ALA A 1 102 ? -13.692 0.643 10.947 1.00 88.38 102 ALA A CA 1
ATOM 779 C C . ALA A 1 102 ? -13.276 0.358 12.403 1.00 88.38 102 ALA A C 1
ATOM 781 O O . ALA A 1 102 ? -14.112 -0.044 13.215 1.00 88.38 102 ALA A O 1
ATOM 782 N N . VAL A 1 103 ? -12.009 0.605 12.756 1.00 86.94 103 VAL A N 1
ATOM 783 C CA . VAL A 1 103 ? -11.468 0.343 14.105 1.00 86.94 103 VAL A CA 1
ATOM 784 C C . VAL A 1 103 ? -11.675 1.492 15.099 1.00 86.94 103 VAL A C 1
ATOM 786 O O . VAL A 1 103 ? -11.214 1.406 16.238 1.00 86.94 103 VAL A O 1
ATOM 789 N N . ARG A 1 104 ? -12.377 2.570 14.715 1.00 83.25 104 ARG A N 1
ATOM 790 C CA . ARG A 1 104 ? -12.603 3.723 15.603 1.00 83.25 104 ARG A CA 1
ATOM 791 C C . ARG A 1 104 ? -13.380 3.327 16.869 1.00 83.25 104 ARG A C 1
ATOM 793 O O . ARG A 1 104 ? -14.386 2.610 16.772 1.00 83.25 104 ARG A O 1
ATOM 800 N N . PRO A 1 105 ? -12.993 3.839 18.053 1.00 75.81 105 PRO A N 1
ATOM 801 C CA . PRO A 1 105 ? -13.774 3.671 19.276 1.00 75.81 105 PRO A CA 1
ATOM 802 C C . PRO A 1 105 ? -15.200 4.215 19.095 1.00 75.81 105 PRO A C 1
ATOM 804 O O . PRO A 1 105 ? -15.385 5.324 18.606 1.00 75.81 105 PRO A O 1
ATOM 807 N N . SER A 1 106 ? -16.219 3.456 19.503 1.00 70.62 106 SER A N 1
ATOM 808 C CA . SER A 1 106 ? -17.644 3.808 19.349 1.00 70.62 106 SER A CA 1
ATOM 809 C C . SER A 1 106 ? -18.195 4.665 20.503 1.00 70.62 106 SER A C 1
ATOM 811 O O . SER A 1 106 ? -19.379 4.596 20.816 1.00 70.62 106 SER A O 1
ATOM 813 N N . GLY A 1 107 ? -17.344 5.440 21.184 1.00 67.69 107 GLY A N 1
ATOM 814 C CA . GLY A 1 107 ? -17.710 6.213 22.378 1.00 67.69 107 GLY A CA 1
ATOM 815 C C . GLY A 1 107 ? -17.694 7.727 22.159 1.00 67.69 107 GLY A C 1
ATOM 816 O O . GLY A 1 107 ? -17.039 8.218 21.248 1.00 67.69 107 GLY A O 1
ATOM 817 N N . LYS A 1 108 ? -18.340 8.481 23.063 1.00 58.66 108 LYS A N 1
ATOM 818 C CA . LYS A 1 108 ? -18.376 9.965 23.105 1.00 58.66 108 LYS A CA 1
ATOM 819 C C . LYS A 1 108 ? -17.008 10.636 23.368 1.00 58.66 108 LYS A C 1
ATOM 821 O O . LYS A 1 108 ? -16.961 11.808 23.728 1.00 58.66 108 LYS A O 1
ATOM 826 N N . SER A 1 109 ? -15.899 9.904 23.252 1.00 60.91 109 SER A N 1
ATOM 827 C CA . SER A 1 109 ? -14.565 10.455 23.487 1.00 60.91 109 SER A CA 1
ATOM 828 C C . SER A 1 109 ? -14.213 11.424 22.357 1.00 60.91 109 SER A C 1
ATOM 830 O O . SER A 1 109 ? -14.181 11.056 21.187 1.00 60.91 109 SER A O 1
ATOM 832 N N . THR A 1 110 ? -13.983 12.681 22.725 1.00 51.59 110 THR A N 1
ATOM 833 C CA . THR A 1 110 ? -13.875 13.853 21.845 1.00 51.59 110 THR A CA 1
ATOM 834 C C . THR A 1 110 ? -12.584 13.935 21.029 1.00 51.59 110 THR A C 1
ATOM 836 O O . THR A 1 110 ? -12.453 14.822 20.189 1.00 51.59 110 THR A O 1
ATOM 839 N N . SER A 1 111 ? -11.629 13.017 21.198 1.00 65.69 111 SER A N 1
ATOM 840 C CA . SER A 1 111 ? -10.381 13.044 20.425 1.00 65.69 111 SER A CA 1
ATOM 841 C C . SER A 1 111 ? -10.503 12.251 19.120 1.00 65.69 111 SER A C 1
ATOM 843 O O . SER A 1 111 ? -9.908 11.189 18.946 1.00 65.69 111 SER A O 1
ATOM 845 N N . PHE A 1 112 ? -11.285 12.775 18.172 1.00 70.38 112 PHE A N 1
ATOM 846 C CA . PHE A 1 112 ? -11.325 12.268 16.790 1.00 70.38 112 PHE A CA 1
ATOM 847 C C . PHE A 1 112 ? -10.005 12.517 16.039 1.00 70.38 112 PHE A C 1
ATOM 849 O O . PHE A 1 112 ? -9.671 11.819 15.082 1.00 70.38 112 PHE A O 1
ATOM 856 N N . VAL A 1 113 ? -9.240 13.508 16.499 1.00 79.44 113 VAL A N 1
ATOM 857 C CA . VAL A 1 113 ? -8.026 13.996 15.842 1.00 79.44 113 VAL A CA 1
ATOM 858 C C . VAL A 1 113 ? -6.925 12.937 15.835 1.00 79.44 113 VAL A C 1
ATOM 860 O O . VAL A 1 113 ? -6.307 12.719 14.799 1.00 79.44 113 VAL A O 1
ATOM 863 N N . MET A 1 114 ? -6.707 12.232 16.951 1.00 79.94 114 MET A N 1
ATOM 864 C CA . MET A 1 114 ? -5.585 11.292 17.064 1.00 79.94 114 MET A CA 1
ATOM 865 C C . MET A 1 114 ? -5.724 10.073 16.127 1.00 79.94 114 MET A C 1
ATOM 867 O O . MET A 1 114 ? -4.790 9.813 15.369 1.00 79.94 114 MET A O 1
ATOM 871 N N . PRO A 1 115 ? -6.863 9.344 16.078 1.00 79.69 115 PRO A N 1
ATOM 872 C CA . PRO A 1 115 ? -7.018 8.226 15.141 1.00 79.69 115 PRO A CA 1
ATOM 873 C C . PRO A 1 115 ? -7.002 8.667 13.673 1.00 79.69 115 PRO A C 1
ATOM 875 O O . PRO A 1 115 ? -6.495 7.943 12.819 1.00 79.69 115 PRO A O 1
ATOM 878 N N . ALA A 1 116 ? -7.543 9.853 13.371 1.00 84.00 116 ALA A N 1
ATOM 879 C CA . ALA A 1 116 ? -7.497 10.414 12.024 1.00 84.00 116 ALA A CA 1
ATOM 880 C C . ALA A 1 116 ? -6.056 10.734 11.603 1.00 84.00 116 ALA A C 1
ATOM 882 O O . ALA A 1 116 ? -5.639 10.340 10.517 1.00 84.00 116 ALA A O 1
ATOM 883 N N . LEU A 1 117 ? -5.275 11.368 12.481 1.00 88.06 117 LEU A N 1
ATOM 884 C CA . LEU A 1 117 ? -3.872 11.680 12.226 1.00 88.06 117 LEU A CA 1
ATOM 885 C C . LEU A 1 117 ? -3.041 10.410 12.012 1.00 88.06 117 LEU A C 1
ATOM 887 O O . LEU A 1 117 ? -2.285 10.333 11.050 1.00 88.06 117 LEU A O 1
ATOM 891 N N . LEU A 1 118 ? -3.224 9.387 12.850 1.00 86.12 118 LEU A N 1
ATOM 892 C CA . LEU A 1 118 ? -2.529 8.105 12.697 1.00 86.12 118 LEU A CA 1
ATOM 893 C C . LEU A 1 118 ? -2.901 7.393 11.395 1.00 86.12 118 LEU A C 1
ATOM 895 O O . LEU A 1 118 ? -2.030 6.833 10.736 1.00 86.12 118 LEU A O 1
ATOM 899 N N . SER A 1 119 ? -4.170 7.463 10.986 1.00 87.88 119 SER A N 1
ATOM 900 C CA . SER A 1 119 ? -4.600 6.954 9.683 1.00 87.88 119 SER A CA 1
ATOM 901 C C . SER A 1 119 ? -3.903 7.669 8.531 1.00 87.88 119 SER A C 1
ATOM 903 O O . SER A 1 119 ? -3.523 7.016 7.565 1.00 87.88 119 SER A O 1
ATOM 905 N N . VAL A 1 120 ? -3.752 8.993 8.614 1.00 92.50 120 VAL A N 1
ATOM 906 C CA . VAL A 1 120 ? -3.053 9.781 7.591 1.00 92.50 120 VAL A CA 1
ATOM 907 C C . VAL A 1 120 ? -1.573 9.411 7.566 1.00 92.50 120 VAL A C 1
ATOM 909 O O . VAL A 1 120 ? -1.045 9.143 6.494 1.00 92.50 120 VAL A O 1
ATOM 912 N N . ILE A 1 121 ? -0.924 9.315 8.728 1.00 92.88 121 ILE A N 1
ATOM 913 C CA . ILE A 1 121 ? 0.485 8.911 8.841 1.00 92.88 121 ILE A CA 1
ATOM 914 C C . ILE A 1 121 ? 0.707 7.506 8.264 1.00 92.88 121 ILE A C 1
ATOM 916 O O . ILE A 1 121 ? 1.700 7.286 7.578 1.00 92.88 121 ILE A O 1
ATOM 920 N N . ALA A 1 122 ? -0.217 6.569 8.497 1.00 93.50 122 ALA A N 1
ATOM 921 C CA . ALA A 1 122 ? -0.125 5.214 7.963 1.00 93.50 122 ALA A CA 1
ATOM 922 C C . ALA A 1 122 ? -0.399 5.149 6.450 1.00 93.50 122 ALA A C 1
ATOM 924 O O . ALA A 1 122 ? 0.310 4.447 5.740 1.00 93.50 122 ALA A O 1
ATOM 925 N N . ALA A 1 123 ? -1.414 5.860 5.946 1.00 96.25 123 ALA A N 1
ATOM 926 C CA . ALA A 1 123 ? -1.886 5.729 4.563 1.00 96.25 123 ALA A CA 1
ATOM 927 C C . ALA A 1 123 ? -1.172 6.651 3.560 1.00 96.25 123 ALA A C 1
ATOM 929 O O . ALA A 1 123 ? -0.926 6.244 2.424 1.00 96.25 123 ALA A O 1
ATOM 930 N N . ALA A 1 124 ? -0.848 7.889 3.947 1.00 95.56 124 ALA A N 1
ATOM 931 C CA . ALA A 1 124 ? -0.292 8.890 3.035 1.00 95.56 124 ALA A CA 1
ATOM 932 C C . ALA A 1 124 ? 1.032 8.458 2.378 1.00 95.56 124 ALA A C 1
ATOM 934 O O . ALA A 1 124 ? 1.161 8.669 1.172 1.00 95.56 124 ALA A O 1
ATOM 935 N N . PRO A 1 125 ? 1.978 7.801 3.084 1.00 95.06 125 PRO A N 1
ATOM 936 C CA . PRO A 1 125 ? 3.181 7.257 2.460 1.00 95.06 125 PRO A CA 1
ATOM 937 C C . PRO A 1 125 ? 2.893 6.318 1.285 1.00 95.06 125 PRO A C 1
ATOM 939 O O . PRO A 1 125 ? 3.470 6.485 0.214 1.00 95.06 125 PRO A O 1
ATOM 942 N N . PHE A 1 126 ? 1.955 5.378 1.447 1.00 95.75 126 PHE A N 1
ATOM 943 C CA . PHE A 1 126 ? 1.558 4.465 0.372 1.00 95.75 126 PHE A CA 1
ATOM 944 C C . PHE A 1 126 ? 0.884 5.207 -0.780 1.00 95.75 126 PHE A C 1
ATOM 946 O O . PHE A 1 126 ? 1.137 4.893 -1.937 1.00 95.75 126 PHE A O 1
ATOM 953 N N . GLY A 1 127 ? 0.075 6.226 -0.479 1.00 96.06 127 GLY A N 1
ATOM 954 C CA . GLY A 1 127 ? -0.544 7.064 -1.504 1.00 96.06 127 GLY A CA 1
ATOM 955 C C . GLY A 1 127 ? 0.487 7.820 -2.347 1.00 96.06 127 GLY A C 1
ATOM 956 O O . GLY A 1 127 ? 0.388 7.838 -3.572 1.00 96.06 127 GLY A O 1
ATOM 957 N N . LEU A 1 128 ? 1.505 8.399 -1.705 1.00 94.44 128 LEU A N 1
ATOM 958 C CA . LEU A 1 128 ? 2.590 9.116 -2.380 1.00 94.44 128 LEU A CA 1
ATOM 959 C C . LEU A 1 128 ? 3.481 8.175 -3.199 1.00 94.44 128 LEU A C 1
ATOM 961 O O . LEU A 1 128 ? 3.800 8.494 -4.342 1.00 94.44 128 LEU A O 1
ATOM 965 N N . LEU A 1 129 ? 3.834 7.006 -2.654 1.00 93.31 129 LEU A N 1
ATOM 966 C CA . LEU A 1 129 ? 4.596 5.979 -3.375 1.00 93.31 129 LEU A CA 1
ATOM 967 C C . LEU A 1 129 ? 3.800 5.412 -4.558 1.00 93.31 129 LEU A C 1
ATOM 969 O O . LEU A 1 129 ? 4.342 5.253 -5.649 1.00 93.31 129 LEU A O 1
ATOM 973 N N . GLY A 1 130 ? 2.500 5.174 -4.378 1.00 95.38 130 GLY A N 1
ATOM 974 C CA . GLY A 1 130 ? 1.615 4.726 -5.449 1.00 95.38 130 GLY A CA 1
ATOM 975 C C . GLY A 1 130 ? 1.497 5.749 -6.572 1.00 95.38 130 GLY A C 1
ATOM 976 O O . GLY A 1 130 ? 1.606 5.400 -7.746 1.00 95.38 130 GLY A O 1
ATOM 977 N N . LEU A 1 131 ? 1.355 7.030 -6.222 1.00 96.00 131 LEU A N 1
ATOM 978 C CA . LEU A 1 131 ? 1.345 8.117 -7.196 1.00 96.00 131 LEU A CA 1
ATOM 979 C C . LEU A 1 131 ? 2.688 8.235 -7.932 1.00 96.00 131 LEU A C 1
ATOM 981 O O . LEU A 1 131 ? 2.689 8.396 -9.151 1.00 96.00 131 LEU A O 1
ATOM 985 N N . HIS A 1 132 ? 3.813 8.113 -7.218 1.00 94.31 132 HIS A N 1
ATOM 986 C CA . HIS A 1 132 ? 5.158 8.101 -7.809 1.00 94.31 132 HIS A CA 1
ATOM 987 C C . HIS A 1 132 ? 5.295 7.001 -8.856 1.00 94.31 132 HIS A C 1
ATOM 989 O O . HIS A 1 132 ? 5.636 7.286 -10.003 1.00 94.31 132 HIS A O 1
ATOM 995 N N . ALA A 1 133 ? 4.988 5.757 -8.480 1.00 94.69 133 ALA A N 1
ATOM 996 C CA . ALA A 1 133 ? 5.104 4.601 -9.360 1.00 94.69 133 ALA A CA 1
ATOM 997 C C . ALA A 1 133 ? 4.168 4.720 -10.572 1.00 94.69 133 ALA A C 1
ATOM 999 O O . ALA A 1 133 ? 4.596 4.511 -11.707 1.00 94.69 133 ALA A O 1
ATOM 1000 N N . LEU A 1 134 ? 2.921 5.153 -10.356 1.00 97.06 134 LEU A N 1
ATOM 1001 C CA . LEU A 1 134 ? 1.941 5.322 -11.426 1.00 97.06 134 LEU A CA 1
ATOM 1002 C C . LEU A 1 134 ? 2.380 6.382 -12.444 1.00 97.06 134 LEU A C 1
ATOM 1004 O O . LEU A 1 134 ? 2.387 6.116 -13.646 1.00 97.06 134 LEU A O 1
ATOM 1008 N N . VAL A 1 135 ? 2.767 7.574 -11.980 1.00 96.62 135 VAL A N 1
ATOM 1009 C CA . VAL A 1 135 ? 3.228 8.656 -12.866 1.00 96.62 135 VAL A CA 1
ATOM 1010 C C . VAL A 1 135 ? 4.527 8.262 -13.564 1.00 96.62 135 VAL A C 1
ATOM 1012 O O . VAL A 1 135 ? 4.682 8.540 -14.755 1.00 96.62 135 VAL A O 1
ATOM 1015 N N . SER A 1 136 ? 5.429 7.565 -12.870 1.00 95.69 136 SER A N 1
ATOM 1016 C CA . SER A 1 136 ? 6.672 7.084 -13.475 1.00 95.69 136 SER A CA 1
ATOM 1017 C C . SER A 1 136 ? 6.397 6.077 -14.593 1.00 95.69 136 SER A C 1
ATOM 1019 O O . SER A 1 136 ? 6.926 6.224 -15.693 1.00 95.69 136 SER A O 1
ATOM 1021 N N . GLY A 1 137 ? 5.481 5.130 -14.370 1.00 96.00 137 GLY A N 1
ATOM 1022 C CA . GLY A 1 137 ? 5.026 4.177 -15.385 1.00 96.00 137 GLY A CA 1
ATOM 1023 C C . GLY A 1 137 ? 4.379 4.842 -16.601 1.00 96.00 137 GLY A C 1
ATOM 1024 O O . GLY A 1 137 ? 4.672 4.472 -17.732 1.00 96.00 137 GLY A O 1
ATOM 1025 N N . ILE A 1 138 ? 3.531 5.855 -16.393 1.00 97.19 138 ILE A N 1
ATOM 1026 C CA . ILE A 1 138 ? 2.864 6.581 -17.489 1.00 97.19 138 ILE A CA 1
ATOM 1027 C C . ILE A 1 138 ? 3.861 7.403 -18.313 1.00 97.19 138 ILE A C 1
ATOM 1029 O O . ILE A 1 138 ? 3.729 7.494 -19.531 1.00 97.19 138 ILE A O 1
ATOM 1033 N N . THR A 1 139 ? 4.836 8.034 -17.659 1.00 96.56 139 THR A N 1
ATOM 1034 C CA . THR A 1 139 ? 5.757 8.973 -18.318 1.00 96.56 139 THR A CA 1
ATOM 1035 C C . THR A 1 139 ? 7.052 8.330 -18.808 1.00 96.56 139 THR A C 1
ATOM 1037 O O . THR A 1 139 ? 7.791 8.972 -19.552 1.00 96.56 139 THR A O 1
ATOM 1040 N N . GLY A 1 140 ? 7.343 7.094 -18.395 1.00 95.00 140 GLY A N 1
ATOM 1041 C CA . GLY A 1 140 ? 8.591 6.400 -18.713 1.00 95.00 140 GLY A CA 1
ATOM 1042 C C . GLY A 1 140 ? 9.825 6.990 -18.021 1.00 95.00 140 GLY A C 1
ATOM 1043 O O . GLY A 1 140 ? 10.940 6.739 -18.467 1.00 95.00 140 GLY A O 1
ATOM 1044 N N . ARG A 1 141 ? 9.652 7.793 -16.961 1.00 94.19 141 ARG A N 1
ATOM 1045 C CA . ARG A 1 141 ? 10.745 8.405 -16.186 1.00 94.19 141 ARG A CA 1
ATOM 1046 C C . ARG A 1 141 ? 10.369 8.562 -14.708 1.00 94.19 141 ARG A C 1
ATOM 1048 O O . ARG A 1 141 ? 9.196 8.790 -14.432 1.00 94.19 141 ARG A O 1
ATOM 1055 N N . PRO A 1 142 ? 11.325 8.524 -13.765 1.00 93.06 142 PRO A N 1
ATOM 1056 C CA . PRO A 1 142 ? 11.051 8.781 -12.349 1.00 93.06 142 PRO A CA 1
ATOM 1057 C C . PRO A 1 142 ? 10.351 10.131 -12.114 1.00 93.06 142 PRO A C 1
ATOM 1059 O O . PRO A 1 142 ? 10.795 11.161 -12.628 1.00 93.06 142 PRO A O 1
ATOM 1062 N N . ALA A 1 143 ? 9.253 10.133 -11.351 1.00 90.12 143 ALA A N 1
ATOM 1063 C CA . ALA A 1 143 ? 8.436 11.328 -11.113 1.00 90.12 143 ALA A CA 1
ATOM 1064 C C . ALA A 1 143 ? 8.969 12.246 -9.991 1.00 90.12 143 ALA A C 1
ATOM 1066 O O . ALA A 1 143 ? 8.878 13.470 -10.108 1.00 90.12 143 ALA A O 1
ATOM 1067 N N . PHE A 1 144 ? 9.516 11.677 -8.913 1.00 83.06 144 PHE A N 1
ATOM 1068 C CA . PHE A 1 144 ? 10.031 12.397 -7.738 1.00 83.06 144 PHE A CA 1
ATOM 1069 C C . PHE A 1 144 ? 11.487 12.032 -7.405 1.00 83.06 144 PHE A C 1
ATOM 1071 O O . PHE A 1 144 ? 12.041 11.090 -7.960 1.00 83.06 144 PHE A O 1
ATOM 1078 N N . ALA A 1 145 ? 12.099 12.798 -6.493 1.00 71.88 145 ALA A N 1
ATOM 1079 C CA . ALA A 1 145 ? 13.491 12.633 -6.071 1.00 71.88 145 ALA A CA 1
ATOM 1080 C C . ALA A 1 145 ? 13.703 11.480 -5.070 1.00 71.88 145 ALA A C 1
ATOM 1082 O O . ALA A 1 145 ? 12.888 11.259 -4.168 1.00 71.88 145 ALA A 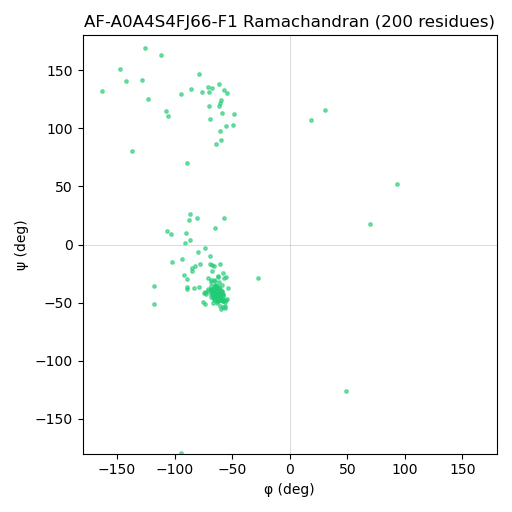O 1
ATOM 1083 N N . ASP A 1 146 ? 14.870 10.837 -5.166 1.00 75.12 146 ASP A N 1
ATOM 1084 C CA . ASP A 1 146 ? 15.165 9.551 -4.527 1.00 75.12 146 ASP A CA 1
ATOM 1085 C C . ASP A 1 146 ? 15.272 9.572 -2.991 1.00 75.12 146 ASP A C 1
ATOM 1087 O O . ASP A 1 146 ? 15.358 8.527 -2.367 1.00 75.12 146 ASP A O 1
ATOM 1091 N N . ALA A 1 147 ? 15.294 10.723 -2.318 1.00 72.25 147 ALA A N 1
ATOM 1092 C CA . ALA A 1 147 ? 15.582 10.758 -0.875 1.00 72.25 147 ALA A CA 1
ATOM 1093 C C . ALA A 1 147 ? 14.351 10.524 0.026 1.00 72.25 147 ALA A C 1
ATOM 1095 O O . ALA A 1 147 ? 14.490 10.177 1.200 1.00 72.25 147 ALA A O 1
ATOM 1096 N N . ALA A 1 148 ? 13.134 10.725 -0.489 1.00 78.94 148 ALA A N 1
ATOM 1097 C CA . ALA A 1 148 ? 11.931 10.782 0.347 1.00 78.94 148 ALA A CA 1
ATOM 1098 C C . ALA A 1 148 ? 11.413 9.402 0.801 1.00 78.94 148 ALA A C 1
ATOM 1100 O O . ALA A 1 148 ? 10.633 9.306 1.752 1.00 78.94 148 ALA A O 1
ATOM 1101 N N . TRP A 1 149 ? 11.853 8.320 0.159 1.00 80.00 149 TRP A N 1
ATOM 1102 C CA . TRP A 1 149 ? 11.263 6.997 0.360 1.00 80.00 149 TRP A CA 1
ATOM 1103 C C . TRP A 1 149 ? 11.577 6.387 1.727 1.00 80.00 149 TRP A C 1
ATOM 1105 O O . TRP A 1 149 ? 10.687 5.801 2.345 1.00 80.00 149 TRP A O 1
ATOM 1115 N N . TYR A 1 150 ? 12.797 6.571 2.244 1.00 83.56 150 TYR A N 1
ATOM 1116 C CA . TYR A 1 150 ? 13.174 6.082 3.573 1.00 83.56 150 TYR A CA 1
ATOM 1117 C C . TYR A 1 150 ? 12.277 6.697 4.650 1.00 83.56 150 TYR A C 1
ATOM 1119 O O . TYR A 1 150 ? 11.800 6.006 5.553 1.00 83.56 150 TYR A O 1
ATOM 1127 N N . VAL A 1 151 ? 11.994 7.995 4.509 1.00 88.38 151 VAL A N 1
ATOM 1128 C CA . VAL A 1 151 ? 11.116 8.741 5.414 1.00 88.38 151 VAL A CA 1
ATOM 1129 C C . VAL A 1 151 ? 9.687 8.216 5.314 1.00 88.38 151 VAL A C 1
ATOM 1131 O O . VAL A 1 151 ? 9.073 7.917 6.337 1.00 88.38 151 VAL A O 1
ATOM 1134 N N . PHE A 1 152 ? 9.164 8.036 4.099 1.00 89.25 152 PHE A N 1
ATOM 1135 C CA . PHE A 1 152 ? 7.823 7.493 3.877 1.00 89.25 152 PHE A CA 1
ATOM 1136 C C . PHE A 1 152 ? 7.669 6.080 4.442 1.00 89.25 152 PHE A C 1
ATOM 1138 O O . PHE A 1 152 ? 6.686 5.803 5.135 1.00 89.25 152 PHE A O 1
ATOM 1145 N N . SER A 1 153 ? 8.658 5.210 4.244 1.00 87.19 153 SER A N 1
ATOM 1146 C CA . SER A 1 153 ? 8.610 3.869 4.813 1.00 87.19 153 SER A CA 1
ATOM 1147 C C . SER A 1 153 ? 8.622 3.904 6.339 1.00 87.19 153 SER A C 1
ATOM 1149 O O . SER A 1 153 ? 7.813 3.215 6.960 1.00 87.19 153 SER A O 1
ATOM 1151 N N . LEU A 1 154 ? 9.477 4.718 6.963 1.00 91.00 154 LEU A N 1
ATOM 1152 C CA . LEU A 1 154 ? 9.515 4.826 8.421 1.00 91.00 154 LEU A CA 1
ATOM 1153 C C . LEU A 1 154 ? 8.183 5.345 8.985 1.00 91.00 154 LEU A C 1
ATOM 1155 O O . LEU A 1 154 ? 7.655 4.772 9.938 1.00 91.00 154 LEU A O 1
ATOM 1159 N N . LEU A 1 155 ? 7.603 6.376 8.360 1.00 93.50 155 LEU A N 1
ATOM 1160 C CA . LEU A 1 155 ? 6.295 6.914 8.743 1.00 93.50 155 LEU A CA 1
ATOM 1161 C C . LEU A 1 155 ? 5.188 5.859 8.632 1.00 93.50 155 LEU A C 1
ATOM 1163 O O . LEU A 1 155 ? 4.378 5.731 9.551 1.00 93.50 155 LEU A O 1
ATOM 1167 N N . SER A 1 156 ? 5.186 5.063 7.558 1.00 92.44 156 SER A N 1
ATOM 1168 C CA . SER A 1 156 ? 4.199 3.996 7.371 1.00 92.44 156 SER A CA 1
ATOM 1169 C C . SER A 1 156 ? 4.298 2.919 8.457 1.00 92.44 156 SER A C 1
ATOM 1171 O O . SER A 1 156 ? 3.278 2.533 9.025 1.00 92.44 156 SER A O 1
ATOM 1173 N N . ILE A 1 157 ? 5.515 2.504 8.831 1.00 94.00 157 ILE A N 1
ATOM 1174 C CA . ILE A 1 157 ? 5.754 1.516 9.894 1.00 94.00 157 ILE A CA 1
ATOM 1175 C C . ILE A 1 157 ? 5.230 2.040 11.232 1.00 94.00 157 ILE A C 1
ATOM 1177 O O . ILE A 1 157 ? 4.475 1.348 11.914 1.00 94.00 157 ILE A O 1
ATOM 1181 N N . VAL A 1 158 ? 5.579 3.277 11.595 1.00 94.19 158 VAL A N 1
ATOM 1182 C CA . VAL A 1 158 ? 5.120 3.902 12.846 1.00 94.19 158 VAL A CA 1
ATOM 1183 C C . VAL A 1 158 ? 3.594 4.013 12.871 1.00 94.19 158 VAL A C 1
ATOM 1185 O O . VAL A 1 158 ? 2.969 3.658 13.873 1.00 94.19 158 VAL A O 1
ATOM 1188 N N . GLY A 1 159 ? 2.981 4.449 11.767 1.00 92.44 159 GLY A N 1
ATOM 1189 C CA . GLY A 1 159 ? 1.528 4.538 11.636 1.00 92.44 159 GLY A CA 1
ATOM 1190 C C . GLY A 1 159 ? 0.834 3.182 11.797 1.00 92.44 159 GLY A C 1
ATOM 1191 O O . GLY A 1 159 ? -0.146 3.077 12.537 1.00 92.44 159 GLY A O 1
ATOM 1192 N N . LEU A 1 160 ? 1.362 2.129 11.166 1.00 93.94 160 LEU A N 1
ATOM 1193 C CA . LEU A 1 160 ? 0.817 0.771 11.249 1.00 93.94 160 LEU A CA 1
ATOM 1194 C C . LEU A 1 160 ? 0.990 0.149 12.640 1.00 93.94 160 LEU A C 1
ATOM 1196 O O . LEU A 1 160 ? 0.053 -0.471 13.141 1.00 93.94 160 LEU A O 1
ATOM 1200 N N . ILE A 1 161 ? 2.128 0.364 13.308 1.00 94.75 161 ILE A N 1
ATOM 1201 C CA . ILE A 1 161 ? 2.336 -0.072 14.699 1.00 94.75 161 ILE A CA 1
ATOM 1202 C C . ILE A 1 161 ? 1.340 0.631 15.625 1.00 94.75 161 ILE A C 1
ATOM 1204 O O . ILE A 1 161 ? 0.694 -0.017 16.450 1.00 94.75 161 ILE A O 1
ATOM 1208 N N . ALA A 1 162 ? 1.162 1.945 15.476 1.00 91.94 162 ALA A N 1
ATOM 1209 C CA . ALA A 1 162 ? 0.196 2.691 16.273 1.00 91.94 162 ALA A CA 1
ATOM 1210 C C . ALA A 1 162 ? -1.240 2.180 16.048 1.00 91.94 162 ALA A C 1
ATOM 1212 O O . ALA A 1 162 ? -1.976 1.971 17.016 1.00 91.94 162 ALA A O 1
ATOM 1213 N N . LEU A 1 163 ? -1.628 1.903 14.797 1.00 90.38 163 LEU A N 1
ATOM 1214 C CA . LEU A 1 163 ? -2.916 1.281 14.469 1.00 90.38 163 LEU A CA 1
ATOM 1215 C C . LEU A 1 163 ? -3.051 -0.129 15.064 1.00 90.38 163 LEU A C 1
ATOM 1217 O O . LEU A 1 163 ? -4.114 -0.455 15.598 1.00 90.38 163 LEU A O 1
ATOM 1221 N N . ALA A 1 164 ? -1.994 -0.943 15.050 1.00 93.31 164 ALA A N 1
ATOM 1222 C CA . ALA A 1 164 ? -1.985 -2.276 15.650 1.00 93.31 164 ALA A CA 1
ATOM 1223 C C . ALA A 1 164 ? -2.210 -2.225 17.169 1.00 93.31 164 ALA A C 1
ATOM 1225 O O . ALA A 1 164 ? -3.026 -2.980 17.699 1.00 93.31 164 ALA A O 1
ATOM 1226 N N . VAL A 1 165 ? -1.536 -1.307 17.868 1.00 92.38 165 VAL A N 1
ATOM 1227 C CA . VAL A 1 165 ? -1.679 -1.114 19.321 1.00 92.38 165 VAL A CA 1
ATOM 1228 C C . VAL A 1 165 ? -3.072 -0.597 19.679 1.00 92.38 165 VAL A C 1
ATOM 1230 O O . VAL A 1 165 ? -3.686 -1.070 20.637 1.00 92.38 165 VAL A O 1
ATOM 1233 N N . LEU A 1 166 ? -3.597 0.363 18.914 1.00 88.00 166 LEU A N 1
ATOM 1234 C CA . LEU A 1 166 ? -4.940 0.896 19.146 1.00 88.00 166 LEU A CA 1
ATOM 1235 C C . LEU A 1 166 ? -6.018 -0.157 18.896 1.00 88.00 166 LEU A C 1
ATOM 1237 O O . LEU A 1 166 ? -6.940 -0.300 19.699 1.00 88.00 166 LEU A O 1
ATOM 1241 N N . SER A 1 167 ? -5.889 -0.917 17.812 1.00 89.50 167 SER A N 1
ATOM 1242 C CA . SER A 1 167 ? -6.849 -1.959 17.458 1.00 89.50 167 SER A CA 1
ATOM 1243 C C . SER A 1 167 ? -6.788 -3.170 18.390 1.00 89.50 167 SER A C 1
ATOM 1245 O O . SER A 1 167 ? -7.839 -3.751 18.657 1.00 89.50 167 SER A O 1
ATOM 1247 N N . ALA A 1 168 ? -5.632 -3.490 18.987 1.00 91.50 168 ALA A N 1
ATOM 1248 C CA . ALA A 1 168 ? -5.489 -4.569 19.974 1.00 91.50 168 ALA A CA 1
ATOM 1249 C C . ALA A 1 168 ? -6.413 -4.407 21.191 1.00 91.50 168 ALA A C 1
ATOM 1251 O O . ALA A 1 168 ? -6.863 -5.395 21.765 1.00 91.50 168 ALA A O 1
ATOM 1252 N N . ARG A 1 169 ? -6.756 -3.164 21.554 1.00 87.00 169 ARG A N 1
ATOM 1253 C CA . ARG A 1 169 ? -7.700 -2.865 22.646 1.00 87.00 169 ARG A CA 1
ATOM 1254 C C . ARG A 1 169 ? -9.145 -3.252 22.323 1.00 87.00 169 ARG A C 1
ATOM 1256 O O . ARG A 1 169 ? -9.976 -3.306 23.224 1.00 87.00 169 ARG A O 1
ATOM 1263 N N . HIS A 1 170 ? -9.454 -3.471 21.047 1.00 83.94 170 HIS A N 1
ATOM 1264 C CA . HIS A 1 170 ? -10.804 -3.741 20.557 1.00 83.94 170 HIS A CA 1
ATOM 1265 C C . HIS A 1 170 ? -10.940 -5.121 19.906 1.00 83.94 170 HIS A C 1
ATOM 1267 O O . HIS A 1 170 ? -11.993 -5.740 20.028 1.00 83.94 170 HIS A O 1
ATOM 1273 N N . SER A 1 171 ? -9.911 -5.600 19.204 1.00 88.75 171 SER A N 1
ATOM 1274 C CA . SER A 1 171 ? -9.866 -6.939 18.615 1.00 88.75 171 SER A CA 1
ATOM 1275 C C . SER A 1 171 ? -8.442 -7.331 18.239 1.00 88.75 171 SER A C 1
ATOM 1277 O O . SER A 1 171 ? -7.749 -6.607 17.519 1.00 88.75 171 SER A O 1
ATOM 1279 N N . ILE A 1 172 ? -8.048 -8.540 18.632 1.00 93.69 172 ILE A N 1
ATOM 1280 C CA . ILE A 1 172 ? -6.780 -9.148 18.216 1.00 93.69 172 ILE A CA 1
ATOM 1281 C C . ILE A 1 172 ? -6.734 -9.301 16.691 1.00 93.69 172 ILE A C 1
ATOM 1283 O O . ILE A 1 172 ? -5.702 -9.027 16.092 1.00 93.69 172 ILE A O 1
ATOM 1287 N N . ALA A 1 173 ? -7.852 -9.649 16.044 1.00 90.81 173 ALA A N 1
ATOM 1288 C CA . ALA A 1 173 ? -7.896 -9.829 14.592 1.00 90.81 173 ALA A CA 1
ATOM 1289 C C . ALA A 1 173 ? -7.530 -8.542 13.832 1.00 90.81 173 ALA A C 1
ATOM 1291 O O . ALA A 1 173 ? -6.766 -8.581 12.871 1.00 90.81 173 ALA A O 1
ATOM 1292 N N . TRP A 1 174 ? -8.016 -7.386 14.297 1.00 90.25 174 TRP A N 1
ATOM 1293 C CA . TRP A 1 174 ? -7.662 -6.090 13.712 1.00 90.25 174 TRP A CA 1
ATOM 1294 C C . TRP A 1 174 ? -6.193 -5.721 13.951 1.00 90.25 174 TRP A C 1
ATOM 1296 O O . TRP A 1 174 ? -5.541 -5.163 13.066 1.00 90.25 174 TRP A O 1
ATOM 1306 N N . SER A 1 175 ? -5.656 -6.078 15.117 1.00 92.56 175 SER A N 1
ATOM 1307 C CA . SER A 1 175 ? -4.238 -5.882 15.422 1.00 92.56 175 SER A CA 1
ATOM 1308 C C . SER A 1 175 ? -3.349 -6.728 14.513 1.00 92.56 175 SER A C 1
ATOM 1310 O O . SER A 1 175 ? -2.438 -6.199 13.881 1.00 92.56 175 SER A O 1
ATOM 1312 N N . VAL A 1 176 ? -3.681 -8.012 14.349 1.00 94.12 176 VAL A N 1
ATOM 1313 C CA . VAL A 1 176 ? -2.986 -8.929 13.435 1.00 94.12 176 VAL A CA 1
ATOM 1314 C C . VAL A 1 176 ? -3.049 -8.419 11.997 1.00 94.12 176 VAL A C 1
ATOM 1316 O O . VAL A 1 176 ? -2.024 -8.401 11.325 1.00 94.12 176 VAL A O 1
ATOM 1319 N N . ALA A 1 177 ? -4.207 -7.934 11.537 1.00 92.12 177 ALA A N 1
ATOM 1320 C CA . ALA A 1 177 ? -4.330 -7.333 10.209 1.00 92.12 177 ALA A CA 1
ATOM 1321 C C . ALA A 1 177 ? -3.410 -6.108 10.041 1.00 92.12 177 ALA A C 1
ATOM 1323 O O . ALA A 1 177 ? -2.738 -5.983 9.023 1.00 92.12 177 ALA A O 1
ATOM 1324 N N . SER A 1 178 ? -3.315 -5.243 11.056 1.00 91.94 178 SER A N 1
ATOM 1325 C CA . SER A 1 178 ? -2.406 -4.083 11.040 1.00 91.94 178 SER A CA 1
ATOM 1326 C C . SER A 1 178 ? -0.933 -4.499 10.981 1.00 91.94 178 SER A C 1
ATOM 1328 O O . SER A 1 178 ? -0.147 -3.885 10.266 1.00 91.94 178 SER A O 1
ATOM 1330 N N . ILE A 1 179 ? -0.561 -5.556 11.708 1.00 94.44 179 ILE A N 1
ATOM 1331 C CA . ILE A 1 179 ? 0.797 -6.113 11.694 1.00 94.44 179 ILE A CA 1
ATOM 1332 C C . ILE A 1 179 ? 1.109 -6.734 10.331 1.00 94.44 179 ILE A C 1
ATOM 1334 O O . ILE A 1 179 ? 2.192 -6.513 9.801 1.00 94.44 179 ILE A O 1
ATOM 1338 N N . ALA A 1 180 ? 0.163 -7.455 9.724 1.00 94.00 180 ALA A N 1
ATOM 1339 C CA . ALA A 1 180 ? 0.345 -8.041 8.398 1.00 94.00 180 ALA A CA 1
ATOM 1340 C C . ALA A 1 180 ? 0.644 -6.973 7.328 1.00 94.00 180 ALA A C 1
ATOM 1342 O O . ALA A 1 180 ? 1.476 -7.198 6.452 1.00 94.00 180 ALA A O 1
ATOM 1343 N N . LEU A 1 181 ? 0.048 -5.780 7.446 1.00 94.62 181 LEU A N 1
ATOM 1344 C CA . LEU A 1 181 ? 0.311 -4.644 6.551 1.00 94.62 181 LEU A CA 1
ATOM 1345 C C . LEU A 1 181 ? 1.745 -4.097 6.653 1.00 94.62 181 LEU A C 1
ATOM 1347 O O . LEU A 1 181 ? 2.204 -3.436 5.723 1.00 94.62 181 LEU A O 1
ATOM 1351 N N . ILE A 1 182 ? 2.492 -4.396 7.725 1.00 94.50 182 ILE A N 1
ATOM 1352 C CA . ILE A 1 182 ? 3.923 -4.052 7.816 1.00 94.50 182 ILE A CA 1
ATOM 1353 C C . ILE A 1 182 ? 4.712 -4.778 6.715 1.00 94.50 182 ILE A C 1
ATOM 1355 O O . ILE A 1 182 ? 5.697 -4.239 6.208 1.00 94.50 182 ILE A O 1
ATOM 1359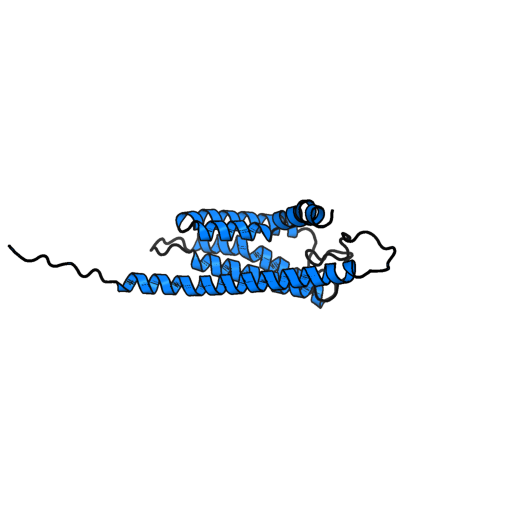 N N . GLY A 1 183 ? 4.237 -5.944 6.265 1.00 92.62 183 GLY A N 1
ATOM 1360 C CA . GLY A 1 183 ? 4.787 -6.657 5.112 1.00 92.62 183 GLY A CA 1
ATOM 1361 C C . GLY A 1 183 ? 4.729 -5.872 3.794 1.00 92.62 183 GLY A C 1
ATOM 1362 O O . GLY A 1 183 ? 5.457 -6.204 2.869 1.00 92.62 183 GLY A O 1
ATOM 1363 N N . SER A 1 184 ? 3.926 -4.807 3.702 1.00 92.50 184 SER A N 1
ATOM 1364 C CA . SER A 1 184 ? 3.883 -3.917 2.531 1.00 92.50 184 SER A CA 1
ATOM 1365 C C . SER A 1 184 ? 4.853 -2.728 2.621 1.00 92.50 184 SER A C 1
ATOM 1367 O O . SER A 1 184 ? 4.864 -1.882 1.733 1.00 92.50 184 SER A O 1
ATOM 1369 N N . THR A 1 185 ? 5.644 -2.625 3.692 1.00 93.06 185 THR A N 1
ATOM 1370 C CA . THR A 1 185 ? 6.641 -1.555 3.903 1.00 93.06 185 THR A CA 1
ATOM 1371 C C . THR A 1 185 ? 8.036 -1.982 3.431 1.00 93.06 185 THR A C 1
ATOM 1373 O O . THR A 1 185 ? 8.229 -3.127 3.021 1.00 93.06 185 THR A O 1
ATOM 1376 N N . LEU A 1 186 ? 9.048 -1.110 3.565 1.00 88.69 186 LEU A N 1
ATOM 1377 C CA . LEU A 1 186 ? 10.448 -1.472 3.298 1.00 88.69 186 LEU A CA 1
ATOM 1378 C C . LEU A 1 186 ? 10.900 -2.712 4.074 1.00 88.69 186 LEU A C 1
ATOM 1380 O O . LEU A 1 186 ? 11.663 -3.509 3.546 1.00 88.69 186 LEU A O 1
ATOM 1384 N N . ILE A 1 187 ? 10.452 -2.890 5.321 1.00 91.00 187 ILE A N 1
ATOM 1385 C CA . ILE A 1 187 ? 10.839 -4.070 6.107 1.00 91.00 187 ILE A CA 1
ATOM 1386 C C . ILE A 1 187 ? 10.355 -5.336 5.401 1.00 91.00 187 ILE A C 1
ATOM 1388 O O . ILE A 1 187 ? 11.118 -6.286 5.254 1.00 91.00 187 ILE A O 1
ATOM 1392 N N . GLY A 1 188 ? 9.106 -5.328 4.933 1.00 90.44 188 GLY A N 1
ATOM 1393 C CA . GLY A 1 188 ? 8.549 -6.432 4.165 1.00 90.44 188 GLY A CA 1
ATOM 1394 C C . GLY A 1 188 ? 9.298 -6.662 2.859 1.00 90.44 188 GLY A C 1
ATOM 1395 O O . GLY A 1 188 ? 9.633 -7.803 2.560 1.00 90.44 188 GLY A O 1
ATOM 1396 N N . TYR A 1 189 ? 9.654 -5.587 2.151 1.00 86.94 189 TYR A N 1
ATOM 1397 C CA . TYR A 1 189 ? 10.494 -5.661 0.956 1.00 86.94 189 TYR A CA 1
ATOM 1398 C C . TYR A 1 189 ? 11.855 -6.313 1.249 1.00 86.94 189 TYR A C 1
ATOM 1400 O O . TYR A 1 189 ? 12.175 -7.327 0.642 1.00 86.94 189 TYR A O 1
ATOM 1408 N N . ILE A 1 190 ? 12.612 -5.825 2.240 1.00 88.62 190 ILE A N 1
ATOM 1409 C CA . ILE A 1 190 ? 13.921 -6.378 2.638 1.00 88.62 190 ILE A CA 1
ATOM 1410 C C . ILE A 1 190 ? 13.800 -7.859 3.008 1.00 88.62 190 ILE A C 1
ATOM 1412 O O . ILE A 1 190 ? 14.581 -8.678 2.532 1.00 88.62 190 ILE A O 1
ATOM 1416 N N . VAL A 1 191 ? 12.815 -8.223 3.834 1.00 90.19 191 VAL A N 1
ATOM 1417 C CA . VAL A 1 191 ? 12.587 -9.626 4.212 1.00 90.19 191 VAL A CA 1
ATOM 1418 C C . VAL A 1 191 ? 12.239 -10.462 2.981 1.00 90.19 191 VAL A C 1
ATOM 1420 O O . VAL A 1 191 ? 12.751 -11.570 2.826 1.00 90.19 191 VAL A O 1
ATOM 1423 N N . SER A 1 192 ? 11.408 -9.940 2.079 1.00 86.44 192 SER A N 1
ATOM 1424 C CA . SER A 1 192 ? 11.040 -10.651 0.859 1.00 86.44 192 SER A CA 1
ATOM 1425 C C . SER A 1 192 ? 12.241 -10.870 -0.063 1.00 86.44 192 SER A C 1
ATOM 1427 O O . SER A 1 192 ? 12.440 -11.989 -0.520 1.00 86.44 192 SER A O 1
ATOM 1429 N N . THR A 1 193 ? 13.085 -9.856 -0.255 1.00 83.50 193 THR A N 1
ATOM 1430 C CA . THR A 1 193 ? 14.238 -9.896 -1.161 1.00 83.50 193 THR A CA 1
ATOM 1431 C C . THR A 1 193 ? 15.385 -10.729 -0.602 1.00 83.50 193 THR A C 1
ATOM 1433 O O . THR A 1 193 ? 15.976 -11.506 -1.337 1.00 83.50 193 THR A O 1
ATOM 1436 N N . PHE A 1 194 ? 15.697 -10.613 0.692 1.00 85.69 194 PHE A N 1
ATOM 1437 C CA . PHE A 1 194 ? 16.898 -11.235 1.266 1.00 85.69 194 PHE A CA 1
ATOM 1438 C C . PHE A 1 194 ? 16.641 -12.526 2.047 1.00 85.69 194 PHE A C 1
ATOM 1440 O O . PHE A 1 194 ? 17.592 -13.250 2.329 1.00 85.69 194 PHE A O 1
ATOM 1447 N N . ALA A 1 195 ? 15.394 -12.830 2.417 1.00 89.69 195 ALA A 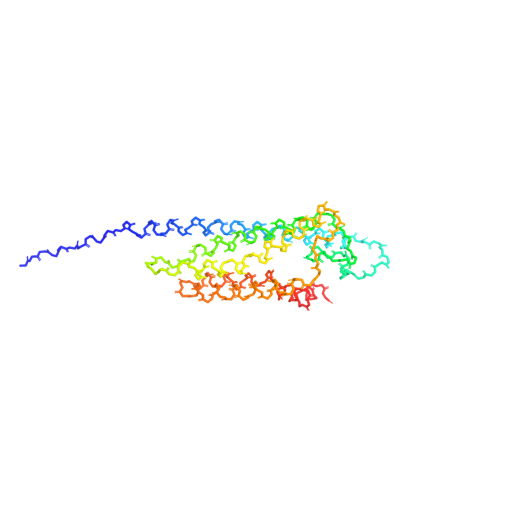N 1
ATOM 1448 C CA . ALA A 1 195 ? 15.067 -14.064 3.133 1.00 89.69 195 ALA A CA 1
ATOM 1449 C C . ALA A 1 195 ? 14.122 -14.965 2.334 1.00 89.69 195 ALA A C 1
ATOM 1451 O O . ALA A 1 195 ? 14.416 -16.144 2.151 1.00 89.69 195 ALA A O 1
ATOM 1452 N N . VAL A 1 196 ? 13.000 -14.431 1.841 1.00 85.81 196 VAL A N 1
ATOM 1453 C CA . VAL A 1 196 ? 11.981 -15.252 1.163 1.00 85.81 196 VAL A CA 1
ATOM 1454 C C . VAL A 1 196 ? 12.423 -15.653 -0.241 1.00 85.81 196 VAL A C 1
ATOM 1456 O O . VAL A 1 196 ? 12.351 -16.832 -0.575 1.00 85.81 196 VAL A O 1
ATOM 1459 N N . ALA A 1 197 ? 12.891 -14.706 -1.055 1.00 80.00 197 ALA A N 1
ATOM 1460 C CA . ALA A 1 197 ? 13.276 -14.977 -2.435 1.00 80.00 197 ALA A CA 1
ATOM 1461 C C . ALA A 1 197 ? 14.422 -16.006 -2.538 1.00 80.00 197 ALA A C 1
ATOM 1463 O O . ALA A 1 197 ? 14.229 -16.983 -3.262 1.00 80.00 197 ALA A O 1
ATOM 1464 N N . PRO A 1 198 ? 15.530 -15.910 -1.768 1.00 79.31 198 PRO A N 1
ATOM 1465 C CA . PRO A 1 198 ? 16.576 -16.935 -1.777 1.00 79.31 198 PRO A CA 1
ATOM 1466 C C . PRO A 1 198 ? 16.069 -18.295 -1.289 1.00 79.31 198 PRO A C 1
ATOM 1468 O O . PRO A 1 198 ? 16.342 -19.317 -1.902 1.00 79.31 198 PRO A O 1
ATOM 1471 N N . ALA A 1 199 ? 15.250 -18.330 -0.231 1.00 86.06 199 ALA A N 1
ATOM 1472 C CA . ALA A 1 199 ? 14.710 -19.591 0.281 1.00 86.06 199 ALA A CA 1
ATOM 1473 C C . ALA A 1 199 ? 13.814 -20.330 -0.732 1.00 86.06 199 ALA A C 1
ATOM 1475 O O . ALA A 1 199 ? 13.683 -21.550 -0.654 1.00 86.06 199 ALA A O 1
ATOM 1476 N N . VAL A 1 200 ? 13.182 -19.603 -1.659 1.00 78.19 200 VAL A N 1
ATOM 1477 C CA . VAL A 1 200 ? 12.337 -20.173 -2.719 1.00 78.19 200 VAL A CA 1
ATOM 1478 C C . VAL A 1 200 ? 13.146 -20.511 -3.975 1.00 78.19 200 VAL A C 1
ATOM 1480 O O . VAL A 1 200 ? 12.840 -21.504 -4.632 1.00 78.19 200 VAL A O 1
ATOM 1483 N N . ALA A 1 201 ? 14.149 -19.701 -4.322 1.00 73.81 201 ALA A N 1
ATOM 1484 C CA . ALA A 1 201 ? 14.938 -19.859 -5.544 1.00 73.81 201 ALA A CA 1
ATOM 1485 C C . ALA A 1 201 ? 16.112 -20.853 -5.415 1.00 73.81 201 ALA A C 1
ATOM 1487 O O . ALA A 1 201 ? 16.521 -21.410 -6.436 1.00 73.81 201 ALA A O 1
ATOM 1488 N N . GLY A 1 202 ? 16.600 -21.115 -4.195 1.00 62.69 202 GLY A N 1
ATOM 1489 C CA . GLY A 1 202 ? 17.780 -21.950 -3.916 1.00 62.69 202 GLY A CA 1
ATOM 1490 C C . GLY A 1 202 ? 19.078 -21.152 -3.871 1.00 62.69 202 GLY A C 1
ATOM 1491 O O . GLY A 1 202 ? 20.133 -21.799 -4.049 1.00 62.69 202 GLY A O 1
#

Sequence (202 aa):
MEPETILQRPAEPIRDALGLRLRPALLAAGLLIGSSVLQILASLERWGPAANGWTRSDFLIEDHRFDYFFPAYPWEPIGSAAQLLGVGLLLLAAGIASFAIAVRPSGKSTSFVMPALLSVIAAAPFGLLGLHALVSGITGRPAFADAAWYVFSLLSIVGLIALAVLSARHSIAWSVASIALIGSTLIGYIVSTFAVAPAVAG

Solvent-accessible surface area (backbone atoms only — not comparable to full-atom values): 10590 Å² total; per-residue (Å²): 138,80,81,80,80,76,76,79,72,81,70,62,71,61,56,56,59,48,56,68,29,47,55,32,38,52,51,12,51,51,26,40,51,52,13,52,53,28,40,50,51,16,48,44,49,59,46,50,58,56,72,74,62,62,85,60,99,66,75,61,100,78,46,60,40,62,33,43,88,59,51,39,88,71,51,50,78,48,90,58,14,16,37,34,31,7,53,14,27,38,30,35,17,54,11,45,42,26,37,48,60,35,63,51,79,95,59,92,69,84,68,61,61,59,64,51,50,39,26,46,42,29,15,48,35,36,34,54,51,8,49,36,21,27,48,14,45,73,69,57,43,57,67,66,73,84,77,57,56,67,55,32,35,51,41,24,48,54,18,29,51,52,48,17,61,61,22,46,79,79,33,62,68,55,14,52,52,29,54,56,53,44,51,77,32,59,67,24,47,52,46,42,63,73,48,49,46,47,73,73,77,109

Secondary structure (DSSP, 8-state):
-----------HHHHHHHHHHHHHHHHHHHHHHHHHHHHHHHHHHHHHHHHTT-------TT-GGG-SSS--SS----TTHHHHHHHHHHHHHHHHHHHHHHTS--S--S--HHHHHHHHHHHHHHHHHHHHHHHHHHHTS--S-TTHHHHHHHHHHHHHHHHHHHHHTT-HHHHHHHHHGGGGSHHHHHHIIIIIHHHHH-

Foldseek 3Di:
DDDDPPPPPPPPVVVVLCVQLVVLLVLLVVLLVLLVVLQVVLVCLLVVVVVVPPPDPDDDSPDPQDDLQAFDPVHFDRDCNLQSNLSSLLSNLSSLLSLLSSLDDPDPPPCPPVSNVLSCLQRVLSNVSSPQSNVCSVVRHGDDDDPCQVVSLVSNLVSLCVQLVSSVVPDNVSNVVSVVCNLVGVVVVCCCVPPVVVVVVD